Protein AF-Q96BS2-3-F1 (afdb_monomer)

Secondary structure (DSSP, 8-state):
--HHHHHHHHHHHHHHHH---HHHHHHHHHHHHHHHTS-SSEEPS---TT-S-SEE-HHHHHHHHHTTSPPPTTS-HHHHHHHHHHHHHHHHHHH-SS-SSEE-HHHHHHHHHHHHTT-TT--HHHHHHHHHHHHHHHHHHHHSS--TT-----EEHHHHHHHTTTS-HHHHS--GGGG--------

Radius of gyration: 20.06 Å; Cα contacts (8 Å, |Δi|>4): 150; chains: 1; bounding box: 53×34×53 Å

Mean predicted aligned error: 8.85 Å

Structure (mmCIF, N/CA/C/O backbone):
data_AF-Q96BS2-3-F1
#
_entry.id   AF-Q96BS2-3-F1
#
loop_
_atom_site.group_PDB
_atom_site.id
_atom_site.type_symbol
_atom_site.label_atom_id
_atom_site.label_alt_id
_atom_site.label_comp_id
_atom_site.label_asym_id
_atom_site.label_entity_id
_atom_site.label_seq_id
_atom_site.pdbx_PDB_ins_code
_atom_site.Cartn_x
_atom_site.Cartn_y
_atom_site.Cartn_z
_atom_site.occupancy
_atom_site.B_iso_or_equiv
_atom_site.auth_seq_id
_atom_site.auth_comp_id
_atom_site.auth_asym_id
_atom_site.auth_atom_id
_atom_site.pdbx_PDB_model_num
ATOM 1 N N . MET A 1 1 ? 24.685 -9.523 -30.881 1.00 52.75 1 MET A N 1
ATOM 2 C CA . MET A 1 1 ? 23.517 -8.773 -31.399 1.00 52.75 1 MET A CA 1
ATOM 3 C C . MET A 1 1 ? 22.253 -9.035 -30.555 1.00 52.75 1 MET A C 1
ATOM 5 O O . MET A 1 1 ? 21.190 -9.196 -31.125 1.00 52.75 1 MET A O 1
ATOM 9 N N . GLY A 1 2 ? 22.332 -9.077 -29.212 1.00 58.94 2 GLY A N 1
ATOM 10 C CA . GLY A 1 2 ? 21.189 -9.487 -28.363 1.00 58.94 2 GLY A CA 1
ATOM 11 C C . GLY A 1 2 ? 20.606 -8.411 -27.436 1.00 58.94 2 GLY A C 1
ATOM 12 O O . GLY A 1 2 ? 19.424 -8.449 -27.144 1.00 58.94 2 GLY A O 1
ATOM 13 N N . ALA A 1 3 ? 21.393 -7.416 -27.013 1.00 58.94 3 ALA A N 1
ATOM 14 C CA . ALA A 1 3 ? 20.977 -6.509 -25.936 1.00 58.94 3 ALA A CA 1
ATOM 15 C C . ALA A 1 3 ? 19.850 -5.526 -26.315 1.00 58.94 3 ALA A C 1
ATOM 17 O O . ALA A 1 3 ? 18.997 -5.227 -25.490 1.00 58.94 3 ALA A O 1
ATOM 18 N N . ALA A 1 4 ? 19.822 -5.035 -27.559 1.00 60.69 4 ALA A N 1
ATOM 19 C CA . ALA A 1 4 ? 18.797 -4.081 -27.996 1.00 60.69 4 ALA A CA 1
ATOM 20 C C . ALA A 1 4 ? 17.415 -4.731 -28.187 1.00 60.69 4 ALA A C 1
ATOM 22 O O . ALA A 1 4 ? 16.400 -4.066 -28.007 1.00 60.69 4 ALA A O 1
ATOM 23 N N . HIS A 1 5 ? 17.376 -6.023 -28.534 1.00 60.88 5 HIS A N 1
ATOM 24 C CA . HIS A 1 5 ? 16.121 -6.757 -28.684 1.00 60.88 5 HIS A CA 1
ATOM 25 C C . HIS A 1 5 ? 15.477 -7.039 -27.323 1.00 60.88 5 HIS A C 1
ATOM 27 O O . HIS A 1 5 ? 14.298 -6.748 -27.162 1.00 60.88 5 HIS A O 1
ATOM 33 N N . SER A 1 6 ? 16.256 -7.486 -26.331 1.00 64.06 6 SER A N 1
ATOM 34 C CA . SER A 1 6 ? 15.733 -7.789 -24.990 1.00 64.06 6 SER A CA 1
ATOM 35 C C . SER A 1 6 ? 15.171 -6.557 -24.277 1.00 64.06 6 SER A C 1
ATOM 37 O O . SER A 1 6 ? 14.061 -6.609 -23.766 1.00 64.06 6 SER A O 1
ATOM 39 N N . ALA A 1 7 ? 15.869 -5.416 -24.331 1.00 69.81 7 ALA A N 1
ATOM 40 C CA . ALA A 1 7 ? 15.374 -4.185 -23.707 1.00 69.81 7 ALA A CA 1
ATOM 41 C C . ALA A 1 7 ? 14.050 -3.694 -24.328 1.00 69.81 7 ALA A C 1
ATOM 43 O O . ALA A 1 7 ? 13.213 -3.125 -23.637 1.00 69.81 7 ALA A O 1
ATOM 44 N N . SER A 1 8 ? 13.839 -3.923 -25.630 1.00 78.75 8 SER A N 1
ATOM 45 C CA . SER A 1 8 ? 12.579 -3.565 -26.289 1.00 78.75 8 SER A CA 1
ATOM 46 C C . SER A 1 8 ? 11.432 -4.515 -25.940 1.00 78.75 8 SER A C 1
ATOM 48 O O . SER A 1 8 ? 10.281 -4.089 -26.009 1.00 78.75 8 SER A O 1
ATOM 50 N N . GLU A 1 9 ? 11.712 -5.784 -25.638 1.00 86.38 9 GLU A N 1
ATOM 51 C CA . GLU A 1 9 ? 10.689 -6.751 -25.223 1.00 86.38 9 GLU A CA 1
ATOM 52 C C . GLU A 1 9 ? 10.239 -6.476 -23.785 1.00 86.38 9 GLU A C 1
ATOM 54 O O . GLU A 1 9 ? 9.042 -6.332 -23.556 1.00 86.38 9 GLU A O 1
ATOM 59 N N . GLU A 1 10 ? 11.181 -6.258 -22.861 1.00 86.12 10 GLU A N 1
ATOM 60 C CA . GLU A 1 10 ? 10.887 -5.907 -21.462 1.00 86.12 10 GLU A CA 1
ATOM 61 C C . GLU A 1 10 ? 10.023 -4.640 -21.352 1.00 86.12 10 GLU A C 1
ATOM 63 O O . GLU A 1 10 ? 9.031 -4.615 -20.625 1.00 86.12 10 GLU A O 1
ATOM 68 N N . VAL A 1 11 ? 10.351 -3.586 -22.114 1.00 88.12 11 VAL A N 1
ATOM 69 C CA . VAL A 1 11 ? 9.544 -2.354 -22.119 1.00 88.12 11 VAL A CA 1
ATOM 70 C C . VAL A 1 11 ? 8.129 -2.633 -22.623 1.00 88.12 11 VAL A C 1
ATOM 72 O O . VAL A 1 11 ? 7.181 -2.177 -21.998 1.00 88.12 11 VAL A O 1
ATOM 75 N N . ARG A 1 12 ? 7.958 -3.428 -23.687 1.00 89.75 12 ARG A N 1
ATOM 76 C CA . ARG A 1 12 ? 6.626 -3.772 -24.219 1.00 89.75 12 ARG A CA 1
ATOM 77 C C . ARG A 1 12 ? 5.783 -4.585 -23.241 1.00 89.75 12 ARG A C 1
ATOM 79 O O . ARG A 1 12 ? 4.570 -4.394 -23.178 1.00 89.75 12 ARG A O 1
ATOM 86 N N . GLU A 1 13 ? 6.402 -5.483 -22.481 1.00 92.19 13 GLU A N 1
ATOM 87 C CA . GLU A 1 13 ? 5.716 -6.222 -21.418 1.00 92.19 13 GLU A CA 1
ATOM 88 C C . GLU A 1 13 ? 5.229 -5.275 -20.314 1.00 92.19 13 GLU A C 1
ATOM 90 O O . GLU A 1 13 ? 4.073 -5.355 -19.891 1.00 92.19 13 GLU A O 1
ATOM 95 N N . LEU A 1 14 ? 6.070 -4.318 -19.907 1.00 92.75 14 LEU A N 1
ATOM 96 C CA . LEU A 1 14 ? 5.702 -3.287 -18.935 1.00 92.75 14 LEU A CA 1
ATOM 97 C C . LEU A 1 14 ? 4.601 -2.356 -19.461 1.00 92.75 14 LEU A C 1
ATOM 99 O O . LEU A 1 14 ? 3.689 -2.017 -18.702 1.00 92.75 14 LEU A O 1
ATOM 103 N N . GLU A 1 15 ? 4.637 -1.979 -20.743 1.00 92.12 15 GLU A N 1
ATOM 104 C CA . GLU A 1 15 ? 3.562 -1.216 -21.393 1.00 92.12 15 GLU A CA 1
ATOM 105 C C . GLU A 1 15 ? 2.237 -1.983 -21.312 1.00 92.12 15 GLU A C 1
ATOM 107 O O . GLU A 1 15 ? 1.232 -1.433 -20.866 1.00 92.12 15 GLU A O 1
ATOM 112 N N . GLY A 1 16 ? 2.237 -3.275 -21.659 1.00 90.44 16 GLY A N 1
ATOM 113 C CA . GLY A 1 16 ? 1.043 -4.121 -21.592 1.00 90.44 16 GLY A CA 1
ATOM 114 C C . GLY A 1 16 ? 0.502 -4.304 -20.170 1.00 90.44 16 GLY A C 1
ATOM 115 O O . GLY A 1 16 ? -0.711 -4.296 -19.970 1.00 90.44 16 GLY A O 1
ATOM 116 N N . LYS A 1 17 ? 1.387 -4.430 -19.174 1.00 90.12 17 LYS A N 1
ATOM 117 C CA . LYS A 1 17 ? 1.006 -4.653 -17.769 1.00 90.12 17 LYS A CA 1
ATOM 118 C C . LYS A 1 17 ? 0.475 -3.393 -17.082 1.00 90.12 17 LYS A C 1
ATOM 120 O O . LYS A 1 17 ? -0.392 -3.478 -16.218 1.00 90.12 17 LYS A O 1
ATOM 125 N N . THR A 1 18 ? 1.022 -2.226 -17.417 1.00 90.12 18 THR A N 1
ATOM 126 C CA . THR A 1 18 ? 0.784 -0.980 -16.659 1.00 90.12 18 THR A CA 1
ATOM 127 C C . THR A 1 18 ? -0.021 0.058 -17.435 1.00 90.12 18 THR A C 1
ATOM 129 O O . THR A 1 18 ? -0.594 0.985 -16.851 1.00 90.12 18 THR A O 1
ATOM 132 N N . GLY A 1 19 ? -0.062 -0.091 -18.760 1.00 88.94 19 GLY A N 1
ATOM 133 C CA . GLY A 1 19 ? -0.614 0.856 -19.721 1.00 88.94 19 GLY A CA 1
ATOM 134 C C . GLY A 1 19 ? 0.131 2.192 -19.786 1.00 88.94 19 GLY A C 1
ATOM 135 O O . GLY A 1 19 ? -0.397 3.152 -20.347 1.00 88.94 19 GLY A O 1
ATOM 136 N N . PHE A 1 20 ? 1.332 2.289 -19.209 1.00 90.88 20 PHE A N 1
ATOM 137 C CA . PHE A 1 20 ? 2.239 3.398 -19.490 1.00 90.88 20 PHE A CA 1
ATOM 138 C C . PHE A 1 20 ? 2.850 3.231 -20.879 1.00 90.88 20 PHE A C 1
ATOM 140 O O . PHE A 1 20 ? 3.133 2.118 -21.300 1.00 90.88 20 PHE A O 1
ATOM 147 N N . SER A 1 21 ? 3.085 4.339 -21.574 1.00 90.62 21 SER A N 1
ATOM 148 C CA . SER A 1 21 ? 3.915 4.351 -22.784 1.00 90.62 21 SER A CA 1
ATOM 149 C C . SER A 1 21 ? 5.399 4.171 -22.446 1.00 90.62 21 SER A C 1
ATOM 151 O O . SER A 1 21 ? 5.831 4.495 -21.336 1.00 90.62 21 SER A O 1
ATOM 153 N N . SER A 1 22 ? 6.206 3.744 -23.419 1.00 90.38 22 SER A N 1
ATOM 154 C CA . SER A 1 22 ? 7.669 3.665 -23.308 1.00 90.38 22 SER A CA 1
ATOM 155 C C . SER A 1 22 ? 8.292 4.962 -22.770 1.00 90.38 22 SER A C 1
ATOM 157 O O . SER A 1 22 ? 9.161 4.910 -21.900 1.00 90.38 22 SER A O 1
ATOM 159 N N . ASP A 1 23 ? 7.817 6.129 -23.220 1.00 90.00 23 ASP A N 1
ATOM 160 C CA . ASP A 1 23 ? 8.304 7.433 -22.747 1.00 90.00 23 ASP A CA 1
ATOM 161 C C . ASP A 1 23 ? 7.985 7.656 -21.258 1.00 90.00 23 ASP A C 1
ATOM 163 O O . ASP A 1 23 ? 8.828 8.133 -20.493 1.00 90.00 23 ASP A O 1
ATOM 167 N N . GLN A 1 24 ? 6.780 7.279 -20.814 1.00 90.62 24 GLN A N 1
ATOM 168 C CA . GLN A 1 24 ? 6.387 7.354 -19.402 1.00 90.62 24 GLN A CA 1
ATOM 169 C C . GLN A 1 24 ? 7.188 6.371 -18.542 1.00 90.62 24 GLN A C 1
ATOM 171 O O . GLN A 1 24 ? 7.640 6.743 -17.458 1.00 90.62 24 GLN A O 1
ATOM 176 N N . ILE A 1 25 ? 7.409 5.145 -19.026 1.00 92.75 25 ILE A N 1
ATOM 177 C CA . ILE A 1 25 ? 8.235 4.140 -18.345 1.00 92.75 25 ILE A CA 1
ATOM 178 C C . ILE A 1 25 ? 9.662 4.666 -18.175 1.00 92.75 25 ILE A C 1
ATOM 180 O O . ILE A 1 25 ? 10.224 4.562 -17.084 1.00 92.75 25 ILE A O 1
ATOM 184 N N . GLU A 1 26 ? 10.239 5.302 -19.197 1.00 91.44 26 GLU A N 1
ATOM 185 C CA . GLU A 1 26 ? 11.577 5.885 -19.098 1.00 91.44 26 GLU A CA 1
ATOM 186 C C . GLU A 1 26 ? 11.636 7.018 -18.058 1.00 91.44 26 GLU A C 1
ATOM 188 O O . GLU A 1 26 ? 12.556 7.069 -17.233 1.00 91.44 26 GLU A O 1
ATOM 193 N N . GLN A 1 27 ? 10.642 7.913 -18.040 1.00 90.81 27 GLN A N 1
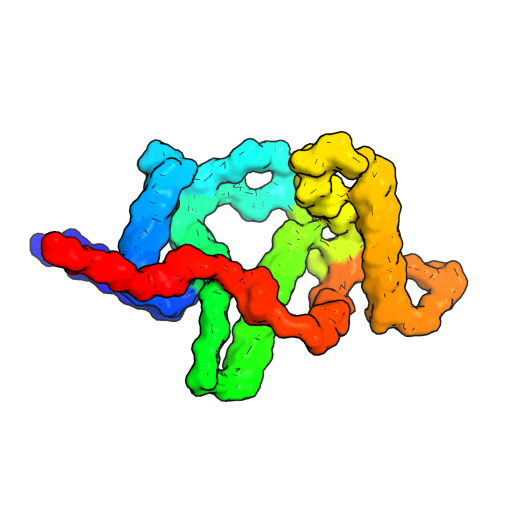ATOM 194 C CA . GLN A 1 27 ? 10.553 8.978 -17.035 1.00 90.81 27 GLN A CA 1
ATOM 195 C C . GLN A 1 27 ? 10.421 8.415 -15.612 1.00 90.81 27 GLN A C 1
ATOM 197 O O . GLN A 1 27 ? 11.127 8.858 -14.697 1.00 90.81 27 GLN A O 1
ATOM 202 N N . LEU A 1 28 ? 9.564 7.408 -15.426 1.00 92.50 28 LEU A N 1
ATOM 203 C CA . LEU 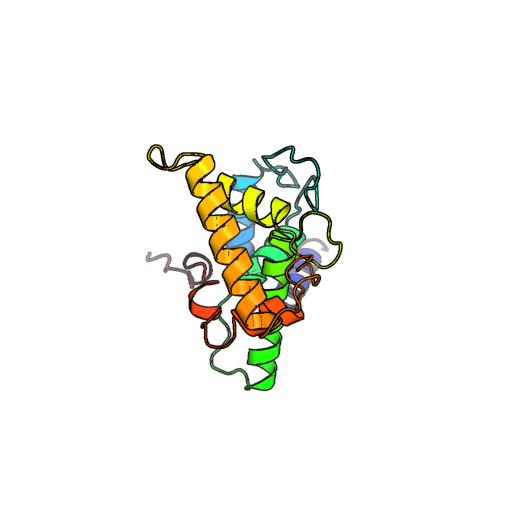A 1 28 ? 9.375 6.719 -14.151 1.00 92.50 28 LEU A CA 1
ATOM 204 C C . LEU A 1 28 ? 10.640 5.976 -13.720 1.00 92.50 28 LEU A C 1
ATOM 206 O O . LEU A 1 28 ? 10.983 6.011 -12.542 1.00 92.50 28 LEU A O 1
ATOM 210 N N . HIS A 1 29 ? 11.389 5.393 -14.654 1.00 92.69 29 HIS A N 1
ATOM 211 C CA . HIS A 1 29 ? 12.673 4.754 -14.374 1.00 92.69 29 HIS A CA 1
ATOM 212 C C . HIS A 1 29 ? 13.724 5.760 -13.892 1.00 92.69 29 HIS A C 1
ATOM 214 O O . HIS A 1 29 ? 14.415 5.514 -12.900 1.00 92.69 29 HIS A O 1
ATOM 220 N N . ARG A 1 30 ? 13.813 6.940 -14.527 1.00 91.81 30 ARG A N 1
ATOM 221 C CA . ARG A 1 30 ? 14.682 8.031 -14.043 1.00 91.81 30 ARG A CA 1
ATOM 222 C C . ARG A 1 30 ? 14.283 8.468 -12.634 1.00 91.81 30 ARG A C 1
ATOM 224 O O . ARG A 1 30 ? 15.157 8.690 -11.796 1.00 91.81 30 ARG A O 1
ATOM 231 N N . ARG A 1 31 ? 12.979 8.563 -12.351 1.00 91.69 31 ARG A N 1
ATOM 232 C CA . ARG A 1 31 ? 12.478 8.901 -11.012 1.00 91.69 31 ARG A CA 1
ATOM 233 C C . ARG A 1 31 ? 12.795 7.812 -9.989 1.00 91.69 31 ARG A C 1
ATOM 235 O O . ARG A 1 31 ? 13.245 8.140 -8.897 1.00 91.69 31 ARG A O 1
ATOM 242 N N . PHE A 1 32 ? 12.615 6.544 -10.347 1.00 92.00 32 PHE A N 1
ATOM 243 C CA . PHE A 1 32 ? 12.940 5.401 -9.499 1.00 92.00 32 PHE A CA 1
ATOM 244 C C . PHE A 1 32 ? 14.413 5.420 -9.084 1.00 92.00 32 PHE A C 1
ATOM 246 O O . PHE A 1 32 ? 14.698 5.361 -7.893 1.00 92.00 32 PHE A O 1
ATOM 253 N N . LYS A 1 33 ? 15.340 5.632 -10.029 1.00 91.56 3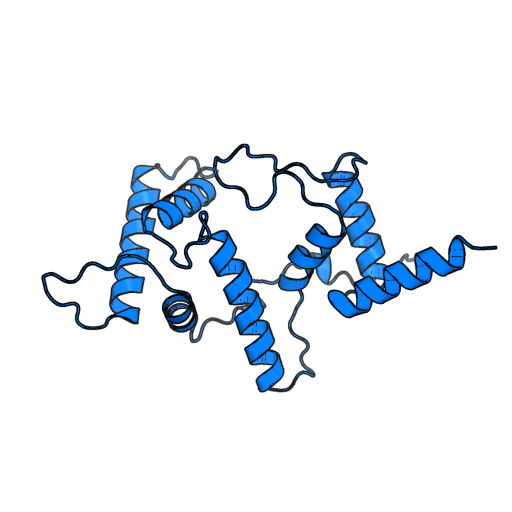3 LYS A N 1
ATOM 254 C CA . LYS A 1 33 ? 16.781 5.746 -9.734 1.00 91.56 33 LYS A CA 1
ATOM 255 C C . LYS A 1 33 ? 17.120 6.880 -8.768 1.00 91.56 33 LYS A C 1
ATOM 257 O O . LYS A 1 33 ? 17.954 6.707 -7.883 1.00 91.56 33 LYS A O 1
ATOM 262 N N . GLN A 1 34 ? 16.455 8.030 -8.906 1.00 89.88 34 GLN A N 1
ATOM 263 C CA . GLN A 1 34 ? 16.621 9.146 -7.967 1.00 89.88 34 GLN A CA 1
ATOM 264 C C . GLN A 1 34 ? 16.159 8.780 -6.554 1.00 89.88 34 GLN A C 1
ATOM 266 O O . GLN A 1 34 ? 16.791 9.188 -5.584 1.00 89.88 34 GLN A O 1
ATOM 271 N N . LEU A 1 35 ? 15.056 8.035 -6.437 1.00 88.94 35 LEU A N 1
ATOM 272 C CA . LEU A 1 35 ? 14.500 7.613 -5.151 1.00 88.94 35 LEU A CA 1
ATOM 273 C C . LEU A 1 35 ? 15.313 6.484 -4.511 1.00 88.94 35 LEU A C 1
ATOM 275 O O . LEU A 1 35 ? 15.507 6.490 -3.299 1.00 88.94 35 LEU A O 1
ATOM 279 N N . SER A 1 36 ? 15.801 5.536 -5.312 1.00 89.38 36 SER A N 1
ATOM 280 C CA . SER A 1 36 ? 16.595 4.405 -4.833 1.00 89.38 36 SER A CA 1
ATOM 281 C C . SER A 1 36 ? 18.059 4.769 -4.570 1.00 89.38 36 SER A C 1
ATOM 283 O O . SER A 1 36 ? 18.765 4.000 -3.925 1.00 89.38 36 SER A O 1
ATOM 285 N N . GLY A 1 37 ? 18.543 5.920 -5.054 1.00 89.50 37 GLY A N 1
ATOM 286 C CA . GLY A 1 37 ? 19.970 6.255 -5.018 1.00 89.50 37 GLY A CA 1
ATOM 287 C C . GLY A 1 37 ? 20.792 5.297 -5.885 1.00 89.50 37 GLY A C 1
ATOM 288 O O . GLY A 1 37 ? 21.803 4.760 -5.430 1.00 89.50 37 GLY A O 1
ATOM 289 N N . ASP A 1 38 ? 20.295 5.024 -7.096 1.00 88.62 38 ASP A N 1
ATOM 290 C CA . ASP A 1 38 ? 20.819 4.037 -8.054 1.00 88.62 38 ASP A CA 1
ATOM 291 C C . ASP A 1 38 ? 20.869 2.585 -7.530 1.00 88.62 38 ASP A C 1
ATOM 293 O O . ASP A 1 38 ? 21.512 1.720 -8.127 1.00 88.62 38 ASP A O 1
ATOM 297 N N . GLN A 1 39 ? 20.164 2.286 -6.433 1.00 90.69 39 GLN A N 1
ATOM 298 C CA . GLN A 1 39 ? 19.965 0.915 -5.958 1.00 90.69 39 GLN A CA 1
ATOM 299 C C . GLN A 1 39 ? 18.898 0.185 -6.799 1.00 90.69 39 GLN A C 1
ATOM 301 O O . GLN A 1 39 ? 18.005 0.834 -7.357 1.00 90.69 39 GLN A O 1
ATOM 306 N N . PRO A 1 40 ? 18.953 -1.160 -6.889 1.00 90.12 40 PRO A N 1
ATOM 307 C CA . PRO A 1 40 ? 17.964 -1.950 -7.634 1.00 90.12 40 PRO A CA 1
ATOM 308 C C . PRO A 1 40 ? 16.559 -1.900 -7.019 1.00 90.12 40 PRO A C 1
ATOM 310 O O . PRO A 1 40 ? 15.576 -2.170 -7.705 1.00 90.12 40 PRO A O 1
ATOM 313 N N . THR A 1 41 ? 16.464 -1.549 -5.738 1.00 91.25 41 THR A N 1
ATOM 314 C CA . THR A 1 41 ? 15.216 -1.469 -4.986 1.00 91.25 41 THR A CA 1
ATOM 315 C C . THR A 1 41 ? 15.151 -0.173 -4.185 1.00 91.25 41 THR A C 1
ATOM 317 O O . THR A 1 41 ? 16.168 0.371 -3.745 1.00 91.25 41 THR A O 1
ATOM 320 N N . ILE A 1 42 ? 13.938 0.338 -3.985 1.00 87.19 42 ILE A N 1
ATOM 321 C CA . ILE A 1 42 ? 13.657 1.368 -2.990 1.00 87.19 42 ILE A CA 1
ATOM 322 C C . ILE A 1 42 ? 13.386 0.639 -1.680 1.00 87.19 42 ILE A C 1
ATOM 324 O O . ILE A 1 42 ? 12.440 -0.141 -1.576 1.00 87.19 42 ILE A O 1
ATOM 328 N N . ARG A 1 43 ? 14.212 0.895 -0.668 1.00 76.88 43 ARG A N 1
ATOM 329 C CA . ARG A 1 43 ? 13.928 0.432 0.690 1.00 76.88 43 ARG A CA 1
ATOM 330 C C . ARG A 1 43 ? 12.834 1.288 1.285 1.00 76.88 43 ARG A C 1
ATOM 332 O O . ARG A 1 43 ? 12.934 2.517 1.253 1.00 76.88 43 ARG A O 1
ATOM 339 N N . ASN A 1 44 ? 11.831 0.643 1.868 1.00 66.44 44 ASN A N 1
ATOM 340 C CA . ASN A 1 44 ? 10.828 1.361 2.632 1.00 66.44 44 ASN A CA 1
ATOM 341 C C . ASN A 1 44 ? 11.531 2.155 3.744 1.00 66.44 44 ASN A C 1
ATOM 343 O O . ASN A 1 44 ? 12.200 1.595 4.613 1.00 66.44 44 ASN A O 1
ATOM 347 N N . LEU A 1 45 ? 11.413 3.488 3.698 1.00 55.19 45 LEU A N 1
ATOM 348 C CA . LEU A 1 45 ? 12.063 4.392 4.660 1.00 55.19 45 LEU A CA 1
ATOM 349 C C . LEU A 1 45 ? 11.567 4.160 6.097 1.00 55.19 45 LEU A C 1
ATOM 351 O O . LEU A 1 45 ? 12.204 4.599 7.055 1.00 55.19 45 LEU A O 1
ATOM 355 N N . ARG A 1 46 ? 10.453 3.439 6.256 1.00 55.22 46 ARG A N 1
ATOM 356 C CA . ARG A 1 46 ? 9.876 3.073 7.539 1.00 55.22 46 ARG A CA 1
ATOM 357 C C . ARG A 1 46 ? 10.088 1.585 7.808 1.00 55.22 46 ARG A C 1
ATOM 359 O O . ARG A 1 46 ? 9.480 0.739 7.166 1.00 55.22 46 ARG A O 1
ATOM 366 N N . LYS A 1 47 ? 10.878 1.278 8.843 1.00 47.78 47 LYS A N 1
ATOM 367 C CA . LYS A 1 47 ? 10.804 -0.002 9.567 1.00 47.78 47 LYS A CA 1
ATOM 368 C C . LYS A 1 47 ? 9.497 -0.038 10.370 1.00 47.78 47 LYS A C 1
ATOM 370 O O . LYS A 1 47 ? 9.510 0.130 11.587 1.00 47.78 47 LYS A O 1
ATOM 375 N N . GLY A 1 48 ? 8.364 -0.127 9.682 1.00 52.28 48 GLY A N 1
ATOM 376 C CA . GLY A 1 48 ? 7.104 -0.518 10.307 1.00 52.28 48 GLY A CA 1
ATOM 377 C C . GLY A 1 48 ? 7.108 -2.034 10.522 1.00 52.28 48 GLY A C 1
ATOM 378 O O . GLY A 1 48 ? 7.765 -2.735 9.755 1.00 52.28 48 GLY A O 1
ATOM 379 N N . PRO A 1 49 ? 6.421 -2.563 11.545 1.00 50.00 49 PRO A N 1
ATOM 380 C CA . PRO A 1 49 ? 6.367 -4.006 11.792 1.00 50.00 49 PRO A CA 1
ATOM 381 C C . PRO A 1 49 ? 5.668 -4.812 10.676 1.00 50.00 49 PRO A C 1
ATOM 383 O O . PRO A 1 49 ? 5.740 -6.035 10.707 1.00 50.00 49 PRO A O 1
ATOM 386 N N . SER A 1 50 ? 5.017 -4.154 9.709 1.00 53.03 50 SER A N 1
ATOM 387 C CA . SER A 1 50 ? 4.067 -4.779 8.777 1.00 53.03 50 SER A CA 1
ATOM 388 C C . SER A 1 50 ? 4.037 -4.136 7.374 1.00 53.03 50 SER A C 1
ATOM 390 O O . SER A 1 50 ? 2.983 -3.944 6.784 1.00 53.03 50 SER A O 1
ATOM 392 N N . GLY A 1 51 ? 5.189 -3.767 6.803 1.00 53.81 51 GLY A N 1
ATOM 393 C CA . GLY A 1 51 ? 5.238 -3.353 5.391 1.00 53.81 51 GLY A CA 1
ATOM 394 C C . GLY A 1 51 ? 5.129 -4.554 4.439 1.00 53.81 51 GLY A C 1
ATOM 395 O O . GLY A 1 51 ? 5.874 -5.514 4.601 1.00 53.81 51 GLY A O 1
ATOM 396 N N . LEU A 1 52 ? 4.260 -4.484 3.421 1.00 54.34 52 LEU A N 1
ATOM 397 C CA . LEU A 1 52 ? 4.034 -5.546 2.414 1.00 54.34 52 LEU A CA 1
ATOM 398 C C . LEU A 1 52 ? 5.302 -5.995 1.654 1.00 54.34 52 LEU A C 1
ATOM 400 O O . LEU A 1 52 ? 5.350 -7.107 1.134 1.00 54.34 52 LEU A O 1
ATOM 404 N N . ALA A 1 53 ? 6.332 -5.150 1.596 1.00 60.19 53 ALA A N 1
ATOM 405 C CA . ALA A 1 53 ? 7.653 -5.506 1.092 1.00 60.19 53 ALA A CA 1
ATOM 406 C C . ALA A 1 53 ? 8.725 -4.651 1.781 1.00 60.19 53 ALA A C 1
ATOM 408 O O . ALA A 1 53 ? 8.572 -3.435 1.897 1.00 60.19 53 ALA A O 1
ATOM 409 N N . ASP A 1 54 ? 9.837 -5.253 2.203 1.00 70.56 54 ASP A N 1
ATOM 410 C CA . ASP A 1 54 ? 10.993 -4.497 2.715 1.00 70.56 54 ASP A CA 1
ATOM 411 C C . ASP A 1 54 ? 11.645 -3.637 1.614 1.00 70.56 54 ASP A C 1
ATOM 413 O O . ASP A 1 54 ? 12.250 -2.590 1.876 1.00 70.56 54 ASP A O 1
ATOM 417 N N . GLU A 1 55 ? 11.500 -4.082 0.365 1.00 84.12 55 GLU A N 1
ATOM 418 C CA . GLU A 1 55 ? 12.145 -3.530 -0.816 1.00 84.12 55 GLU A CA 1
ATOM 419 C C . GLU A 1 55 ? 11.173 -3.536 -2.008 1.00 84.12 55 GLU A C 1
ATOM 421 O O . GLU A 1 55 ? 10.561 -4.557 -2.304 1.00 84.12 55 GLU A O 1
ATOM 426 N N . ILE A 1 56 ? 11.045 -2.398 -2.694 1.00 88.38 56 ILE A N 1
ATOM 427 C CA . ILE A 1 56 ? 10.194 -2.210 -3.881 1.00 88.38 56 ILE A CA 1
ATOM 428 C C . ILE A 1 56 ? 11.110 -2.142 -5.104 1.00 88.38 56 ILE A C 1
ATOM 430 O O . ILE A 1 56 ? 11.938 -1.230 -5.201 1.00 88.38 56 ILE A O 1
ATOM 434 N N . ASN A 1 57 ? 10.995 -3.091 -6.035 1.00 92.12 57 ASN A N 1
ATOM 435 C CA . ASN A 1 57 ? 11.751 -3.042 -7.290 1.00 92.12 57 ASN A CA 1
ATOM 436 C C . ASN A 1 57 ? 11.066 -2.114 -8.321 1.00 92.12 57 ASN A C 1
ATOM 438 O O . ASN A 1 57 ? 10.028 -1.508 -8.051 1.00 92.12 57 ASN A O 1
ATOM 442 N N . PHE A 1 58 ? 11.654 -1.956 -9.509 1.00 93.50 58 PHE A N 1
ATOM 443 C CA . PHE A 1 58 ? 11.092 -1.056 -10.521 1.00 93.50 58 PHE A CA 1
ATOM 444 C C . PHE A 1 58 ? 9.737 -1.526 -11.081 1.00 93.50 58 PHE A C 1
ATOM 446 O O . PHE A 1 58 ? 8.863 -0.698 -11.330 1.00 93.50 58 PHE A O 1
ATOM 453 N N . GLU A 1 59 ? 9.529 -2.832 -11.247 1.00 93.12 59 GLU A N 1
ATOM 454 C CA . GLU A 1 59 ? 8.255 -3.395 -11.710 1.00 93.12 59 GLU A CA 1
ATOM 455 C C . GLU A 1 59 ? 7.144 -3.202 -10.667 1.00 93.12 59 GLU A C 1
ATOM 457 O O . GLU A 1 59 ? 6.025 -2.810 -11.018 1.00 93.12 59 GLU A O 1
ATOM 462 N N . ASP A 1 60 ? 7.461 -3.393 -9.384 1.00 90.88 60 ASP A N 1
ATOM 463 C CA . ASP A 1 60 ? 6.552 -3.101 -8.272 1.00 90.88 60 ASP A CA 1
ATOM 464 C C . ASP A 1 60 ? 6.198 -1.612 -8.255 1.00 90.88 60 ASP A C 1
ATOM 466 O O . ASP A 1 60 ? 5.027 -1.245 -8.165 1.00 90.88 60 ASP A O 1
ATOM 470 N N . PHE A 1 61 ? 7.201 -0.740 -8.414 1.00 91.88 61 PHE A N 1
ATOM 471 C CA . PHE A 1 61 ? 7.001 0.703 -8.494 1.00 91.88 61 PHE A CA 1
ATOM 472 C C . PHE A 1 61 ? 6.069 1.074 -9.650 1.00 91.88 61 PHE A C 1
ATOM 474 O O . PHE A 1 61 ? 5.107 1.806 -9.437 1.00 91.88 61 PHE A O 1
ATOM 481 N N . LEU A 1 62 ? 6.292 0.547 -10.858 1.00 93.38 62 LEU A N 1
ATOM 482 C CA . LEU A 1 62 ? 5.403 0.802 -11.993 1.00 93.38 62 LEU A CA 1
ATOM 483 C C . LEU A 1 62 ? 3.982 0.277 -11.753 1.00 93.38 62 LEU A C 1
ATOM 485 O O . LEU A 1 62 ? 3.021 0.954 -12.115 1.00 93.38 62 LEU A O 1
ATOM 489 N N . THR A 1 63 ? 3.847 -0.886 -11.115 1.00 90.75 63 THR A N 1
ATOM 490 C CA . THR A 1 63 ? 2.545 -1.455 -10.736 1.00 90.75 63 THR A CA 1
ATOM 491 C C . THR A 1 63 ? 1.825 -0.551 -9.732 1.00 90.75 63 THR A C 1
ATOM 493 O O . THR A 1 63 ? 0.646 -0.269 -9.893 1.00 90.75 63 THR A O 1
ATOM 496 N N . ILE A 1 64 ? 2.529 -0.013 -8.733 1.00 89.44 64 ILE A N 1
ATOM 497 C CA . ILE A 1 64 ? 1.964 0.963 -7.790 1.00 89.44 64 ILE A CA 1
ATOM 498 C C . ILE A 1 64 ? 1.537 2.236 -8.531 1.00 89.44 64 ILE A C 1
ATOM 500 O O . ILE A 1 64 ? 0.433 2.739 -8.326 1.00 89.44 64 ILE A O 1
ATOM 504 N N . MET A 1 65 ? 2.389 2.751 -9.421 1.00 90.06 65 MET A N 1
ATOM 505 C CA . MET A 1 65 ? 2.101 3.974 -10.170 1.00 90.06 65 MET A CA 1
ATOM 506 C C . MET A 1 65 ? 0.929 3.807 -11.149 1.00 90.06 65 MET A C 1
ATOM 508 O O . MET A 1 65 ? 0.226 4.789 -11.405 1.00 90.06 65 MET A O 1
ATOM 512 N N . SER A 1 66 ? 0.676 2.603 -11.678 1.00 89.75 66 SER A N 1
ATOM 513 C CA . SER A 1 66 ? -0.422 2.368 -12.624 1.00 89.75 66 SER A CA 1
ATOM 514 C C . SER A 1 66 ? -1.799 2.591 -11.984 1.00 89.75 66 SER A C 1
ATOM 516 O O . SER A 1 66 ? -2.679 3.157 -12.635 1.00 89.75 66 SER A O 1
ATOM 518 N N . TYR A 1 67 ? -1.963 2.304 -10.685 1.00 88.94 67 TYR A N 1
ATOM 519 C CA . TYR A 1 67 ? -3.201 2.590 -9.943 1.00 88.94 67 TYR A CA 1
ATOM 520 C C . TYR A 1 67 ? -3.534 4.085 -9.845 1.00 88.94 67 TYR A C 1
ATOM 522 O O . TYR A 1 67 ? -4.679 4.427 -9.565 1.00 88.94 67 TYR A O 1
ATOM 530 N N . PHE A 1 68 ? -2.594 4.996 -10.106 1.00 88.69 68 PHE A N 1
ATOM 531 C CA . PHE A 1 68 ? -2.826 6.450 -10.086 1.00 88.69 68 PHE A CA 1
ATOM 532 C C . PHE A 1 68 ? -3.016 7.061 -11.480 1.00 88.69 68 PHE A C 1
ATOM 534 O O . PHE A 1 68 ? -3.145 8.284 -11.614 1.00 88.69 68 PHE A O 1
ATOM 541 N N . ARG A 1 69 ? -3.036 6.230 -12.531 1.00 87.19 69 ARG A N 1
ATOM 542 C CA . ARG A 1 69 ? -3.348 6.686 -13.889 1.00 87.19 69 ARG A CA 1
ATOM 543 C C . ARG A 1 69 ? -4.805 7.151 -13.977 1.00 87.19 69 ARG A C 1
ATOM 545 O O . ARG A 1 69 ? -5.667 6.537 -13.346 1.00 87.19 69 ARG A O 1
ATOM 552 N N . PRO A 1 70 ? -5.111 8.197 -14.758 1.00 82.62 70 PRO A N 1
ATOM 553 C CA . PRO A 1 70 ? -6.492 8.516 -15.105 1.00 82.62 70 PRO A CA 1
ATOM 554 C C . PRO A 1 70 ? -7.178 7.309 -15.750 1.00 82.62 70 PRO A C 1
ATOM 556 O O . PRO A 1 70 ? -6.536 6.564 -16.491 1.00 82.62 70 PRO A O 1
ATOM 559 N N . ILE A 1 71 ? -8.473 7.140 -15.490 1.00 79.69 71 ILE A N 1
ATOM 560 C CA . ILE A 1 71 ? -9.291 6.210 -16.272 1.00 79.69 71 ILE A CA 1
ATOM 561 C C . ILE A 1 71 ? -9.488 6.830 -17.658 1.00 79.69 71 ILE A C 1
ATOM 563 O O . ILE A 1 71 ? -9.747 8.031 -17.773 1.00 79.69 71 ILE A O 1
ATOM 567 N N . ASP A 1 72 ? -9.304 6.033 -18.707 1.00 76.69 72 ASP A N 1
ATOM 568 C CA . ASP A 1 72 ? -9.452 6.504 -20.078 1.00 76.69 72 ASP A CA 1
ATOM 569 C C . ASP A 1 72 ? -10.935 6.773 -20.376 1.00 76.69 72 ASP A C 1
ATOM 571 O O . ASP A 1 72 ? -11.799 5.923 -20.169 1.00 76.69 72 ASP A O 1
ATOM 575 N N . THR A 1 73 ? -11.234 7.969 -20.887 1.00 74.69 73 THR A N 1
ATOM 576 C CA . THR A 1 73 ? -12.591 8.398 -21.262 1.00 74.69 73 THR A CA 1
ATOM 577 C C . THR A 1 73 ? -13.230 7.556 -22.371 1.00 74.69 73 THR A C 1
ATOM 579 O O . THR A 1 73 ? -14.423 7.694 -22.625 1.00 74.69 73 THR A O 1
ATOM 582 N N . THR A 1 74 ? -12.444 6.729 -23.065 1.00 81.44 74 THR A N 1
ATOM 583 C CA . THR A 1 74 ? -12.913 5.834 -24.132 1.00 81.44 74 THR A CA 1
ATOM 584 C C . THR A 1 74 ? -13.388 4.469 -23.629 1.00 81.44 74 THR A C 1
ATOM 586 O O . THR A 1 74 ? -13.973 3.717 -24.410 1.00 81.44 74 THR A O 1
ATOM 589 N N . MET A 1 75 ? -13.152 4.142 -22.354 1.00 82.19 75 MET A N 1
ATOM 590 C CA . MET A 1 75 ? -13.561 2.874 -21.745 1.00 82.19 75 MET A CA 1
ATOM 591 C C . MET A 1 75 ? -15.085 2.796 -21.600 1.00 82.19 75 MET A C 1
ATOM 593 O O . MET A 1 75 ? -15.752 3.800 -21.348 1.00 82.19 75 MET A O 1
ATOM 597 N N . ASP A 1 76 ? -15.640 1.592 -21.752 1.00 89.69 76 ASP A N 1
ATOM 598 C CA . ASP A 1 76 ? -17.047 1.343 -21.443 1.00 89.69 76 ASP A CA 1
ATOM 599 C C . ASP A 1 76 ? -17.303 1.325 -19.924 1.00 89.69 76 ASP A C 1
ATOM 601 O O . ASP A 1 76 ? -16.379 1.272 -19.110 1.00 89.69 76 ASP A O 1
ATOM 605 N N . GLU A 1 77 ? -18.579 1.379 -19.539 1.00 87.88 77 GLU A N 1
ATOM 606 C CA . GLU A 1 77 ? -19.004 1.412 -18.134 1.00 87.88 77 GLU A CA 1
ATOM 607 C C . GLU A 1 77 ? -18.463 0.229 -17.312 1.00 87.88 77 GLU A C 1
ATOM 609 O O . GLU A 1 77 ? -18.080 0.414 -16.159 1.00 87.88 77 GLU A O 1
ATOM 614 N N . GLU A 1 78 ? -18.374 -0.970 -17.894 1.00 89.56 78 GLU A N 1
ATOM 615 C CA . GLU A 1 78 ? -17.902 -2.169 -17.191 1.00 89.56 78 GLU A CA 1
ATOM 616 C C . GLU A 1 78 ? -16.397 -2.086 -16.902 1.00 89.56 78 GLU A C 1
ATOM 618 O O . GLU A 1 78 ? -15.949 -2.377 -15.790 1.00 89.56 78 GLU A O 1
ATOM 623 N N . GLN A 1 79 ? -15.614 -1.622 -17.878 1.00 87.38 79 GLN A N 1
ATOM 624 C CA . GLN A 1 79 ? -14.175 -1.410 -17.733 1.00 87.38 79 GLN A CA 1
ATOM 625 C C . GLN A 1 79 ? -13.849 -0.276 -16.752 1.00 87.38 79 GLN A C 1
ATOM 627 O O . GLN A 1 79 ? -12.883 -0.373 -15.982 1.00 87.38 79 GLN A O 1
ATOM 632 N N . VAL A 1 80 ? -14.658 0.788 -16.745 1.00 87.06 80 VAL A N 1
ATOM 633 C CA . VAL A 1 80 ? -14.542 1.877 -15.764 1.00 87.06 80 VAL A CA 1
ATOM 634 C C . VAL A 1 80 ? -14.796 1.344 -14.353 1.00 87.06 80 VAL A C 1
ATOM 636 O O . VAL A 1 80 ? -13.974 1.570 -13.465 1.00 87.06 80 VAL A O 1
ATOM 639 N N . GLU A 1 81 ? -15.875 0.586 -14.141 1.00 87.75 81 GLU A N 1
ATOM 640 C CA . GLU A 1 81 ? -16.194 -0.001 -12.832 1.00 87.75 81 GLU A CA 1
ATOM 641 C C . GLU A 1 81 ? -15.123 -0.992 -12.353 1.00 87.75 81 GLU A C 1
ATOM 643 O O . GLU A 1 81 ? -14.746 -0.976 -11.178 1.00 87.75 81 GLU A O 1
ATOM 648 N N . LEU A 1 82 ? -14.561 -1.806 -13.254 1.00 88.75 82 LEU A N 1
ATOM 649 C CA . LEU A 1 82 ? -13.443 -2.692 -12.922 1.00 88.75 82 LEU A CA 1
ATOM 650 C C . LEU A 1 82 ? -12.212 -1.892 -12.473 1.00 88.75 82 LEU A C 1
ATOM 652 O O . LEU A 1 82 ? -11.648 -2.169 -11.413 1.00 88.75 82 LEU A O 1
ATOM 656 N N . SER A 1 83 ? -11.854 -0.846 -13.221 1.00 86.88 83 SER A N 1
ATOM 657 C CA . SER A 1 83 ? -10.724 0.034 -12.898 1.00 86.88 83 SER A CA 1
ATOM 658 C C . SER A 1 83 ? -10.925 0.761 -11.565 1.00 86.88 83 SER A C 1
ATOM 660 O O . SER A 1 83 ? -9.993 0.881 -10.765 1.00 86.88 83 SER A O 1
ATOM 662 N N . ARG A 1 84 ? -12.154 1.218 -11.281 1.00 89.31 84 ARG A N 1
ATOM 663 C CA . ARG A 1 84 ? -12.533 1.793 -9.980 1.00 89.31 84 ARG A CA 1
ATOM 664 C C . ARG A 1 84 ? -12.359 0.774 -8.857 1.00 89.31 84 ARG A C 1
ATOM 666 O O . ARG A 1 84 ? -11.759 1.094 -7.831 1.00 89.31 84 ARG A O 1
ATOM 673 N N . LYS A 1 85 ? -12.831 -0.459 -9.055 1.00 91.44 85 LYS A N 1
ATOM 674 C CA . LYS A 1 85 ? -12.728 -1.539 -8.065 1.00 91.44 85 LYS A CA 1
ATOM 675 C C . LYS A 1 85 ? -11.276 -1.916 -7.774 1.00 91.44 85 LYS A C 1
ATOM 677 O O . LYS A 1 85 ? -10.941 -2.149 -6.615 1.00 91.44 85 LYS A O 1
ATOM 682 N N . GLU A 1 86 ? -10.411 -1.946 -8.784 1.00 90.31 86 GLU A N 1
ATOM 683 C CA . GLU A 1 86 ? -8.973 -2.199 -8.617 1.00 90.31 86 GLU A CA 1
ATOM 684 C C . GLU A 1 86 ? -8.273 -1.075 -7.846 1.00 90.31 86 GLU A C 1
ATOM 686 O O . GLU A 1 86 ? -7.524 -1.350 -6.909 1.00 90.31 86 GLU A O 1
ATOM 691 N N . LYS A 1 87 ? -8.577 0.190 -8.162 1.00 90.88 87 LYS A N 1
ATOM 692 C CA . LYS A 1 87 ? -8.082 1.362 -7.419 1.00 90.88 87 LYS A CA 1
ATOM 693 C C . LYS A 1 87 ? -8.508 1.345 -5.950 1.00 90.88 87 LYS A C 1
ATOM 695 O O . LYS A 1 87 ? -7.676 1.524 -5.062 1.00 90.88 87 LYS A O 1
ATOM 700 N N . LEU A 1 88 ? -9.789 1.083 -5.686 1.00 92.94 88 LEU A N 1
ATOM 701 C CA . LEU A 1 88 ? -10.315 0.970 -4.324 1.00 92.94 88 LEU A CA 1
ATOM 702 C C . LEU A 1 88 ? -9.701 -0.217 -3.585 1.00 92.94 88 LEU A C 1
ATOM 704 O O . LEU A 1 88 ? -9.402 -0.103 -2.401 1.00 92.94 88 LEU A O 1
ATOM 708 N N . ARG A 1 89 ? -9.456 -1.335 -4.277 1.00 92.75 89 ARG A N 1
ATOM 709 C CA . ARG A 1 89 ? -8.761 -2.495 -3.711 1.00 92.75 89 ARG A CA 1
ATOM 710 C C . ARG A 1 89 ? -7.318 -2.160 -3.352 1.00 92.75 89 ARG A C 1
ATOM 712 O O . ARG A 1 89 ? -6.863 -2.561 -2.289 1.00 92.75 89 ARG A O 1
ATOM 719 N N . PHE A 1 90 ? -6.601 -1.425 -4.197 1.00 91.44 90 PHE A N 1
ATOM 720 C CA . PHE A 1 90 ? -5.256 -0.952 -3.875 1.00 91.44 90 PHE A CA 1
ATOM 721 C C . PHE A 1 90 ? -5.254 -0.062 -2.624 1.00 91.44 90 PHE A C 1
ATOM 723 O O . PHE A 1 90 ? -4.461 -0.300 -1.716 1.00 91.44 90 PHE A O 1
ATOM 730 N N . LEU A 1 91 ? -6.173 0.908 -2.535 1.00 91.38 91 LEU A N 1
ATOM 731 C CA . LEU A 1 91 ? -6.307 1.732 -1.331 1.00 91.38 91 LEU A CA 1
ATOM 732 C C . LEU A 1 91 ? -6.644 0.889 -0.108 1.00 91.38 91 LEU A C 1
ATOM 734 O O . LEU A 1 91 ? -6.015 1.069 0.922 1.00 91.38 91 LEU A O 1
ATOM 738 N N . PHE A 1 92 ? -7.587 -0.043 -0.222 1.00 93.31 92 PHE A N 1
ATOM 739 C CA . PHE A 1 92 ? -7.971 -0.916 0.880 1.00 93.31 92 PHE A CA 1
ATOM 740 C C . PHE A 1 92 ? -6.756 -1.633 1.483 1.00 93.31 92 PHE A C 1
ATOM 742 O O . PHE A 1 92 ? -6.516 -1.502 2.678 1.00 93.31 92 PHE A O 1
ATOM 749 N N . HIS A 1 93 ? -5.928 -2.273 0.650 1.00 89.75 93 HIS A N 1
ATOM 750 C CA . HIS A 1 93 ? -4.697 -2.938 1.101 1.00 89.75 93 HIS A CA 1
ATOM 751 C C . HIS A 1 93 ? -3.632 -1.979 1.656 1.00 89.75 93 HIS A C 1
ATOM 753 O O . HIS A 1 93 ? -2.706 -2.412 2.328 1.00 89.75 93 HIS A O 1
ATOM 759 N N . MET A 1 94 ? -3.714 -0.679 1.359 1.00 87.38 94 MET A N 1
ATOM 760 C CA . MET A 1 94 ? -2.830 0.316 1.971 1.00 87.38 94 MET A CA 1
ATOM 761 C C . MET A 1 94 ? -3.232 0.614 3.425 1.00 87.38 94 MET A C 1
ATOM 763 O O . MET A 1 94 ? -2.377 1.006 4.217 1.00 87.38 94 MET A O 1
ATOM 767 N N . TYR A 1 95 ? -4.513 0.453 3.771 1.00 90.19 95 TYR A N 1
ATOM 768 C CA . TYR A 1 95 ? -5.023 0.631 5.134 1.00 90.19 95 TYR A CA 1
ATOM 769 C C . TYR A 1 95 ? -5.038 -0.680 5.938 1.00 90.19 95 TYR A C 1
ATOM 771 O O . TYR A 1 95 ? -4.780 -0.632 7.135 1.00 90.19 95 TYR A O 1
ATOM 779 N N . ASP A 1 96 ? -5.330 -1.810 5.290 1.00 92.00 96 ASP A N 1
ATOM 780 C CA . ASP A 1 96 ? -5.293 -3.171 5.849 1.00 92.00 96 ASP A CA 1
ATOM 781 C C . ASP A 1 96 ? -3.835 -3.652 5.931 1.00 92.00 96 ASP A C 1
ATOM 783 O O . ASP A 1 96 ? -3.247 -4.162 4.972 1.00 92.00 96 ASP A O 1
ATOM 787 N N . SER A 1 97 ? -3.216 -3.374 7.074 1.00 85.12 97 SER A N 1
ATOM 788 C CA . SER A 1 97 ? -1.776 -3.492 7.280 1.00 85.12 97 SER A CA 1
ATOM 789 C C . SER A 1 97 ? -1.318 -4.928 7.519 1.00 85.12 97 SER A C 1
ATOM 791 O O . SER A 1 97 ? -0.158 -5.243 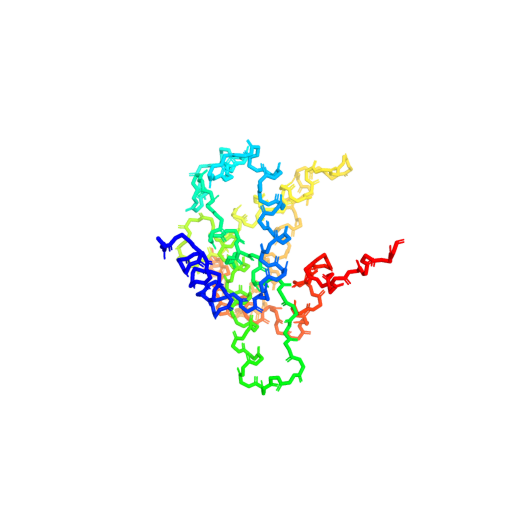7.245 1.00 85.12 97 SER A O 1
ATOM 793 N N . ASP A 1 98 ? -2.200 -5.791 8.026 1.00 88.06 98 ASP A N 1
ATOM 794 C CA . ASP A 1 98 ? -1.924 -7.215 8.216 1.00 88.06 98 ASP A CA 1
ATOM 795 C C . ASP A 1 98 ? -2.513 -8.107 7.107 1.00 88.06 98 ASP A C 1
ATOM 797 O O . ASP A 1 98 ? -2.196 -9.300 7.051 1.00 88.06 98 ASP A O 1
ATOM 801 N N . SER A 1 99 ? -3.243 -7.511 6.153 1.00 89.12 99 SER A N 1
ATOM 802 C CA . SER A 1 99 ? -3.845 -8.180 4.994 1.00 89.12 99 SER A CA 1
ATOM 803 C C . SER A 1 99 ? -4.861 -9.259 5.377 1.00 89.12 99 SER A C 1
ATOM 805 O O . SER A 1 99 ? -5.017 -10.251 4.651 1.00 89.12 99 SER A O 1
ATOM 807 N N . ASP A 1 100 ? -5.552 -9.090 6.509 1.00 92.12 100 ASP A N 1
ATOM 808 C CA . ASP A 1 100 ? -6.607 -10.002 6.955 1.00 92.12 100 ASP A CA 1
ATOM 809 C C . ASP A 1 100 ? -7.945 -9.799 6.205 1.00 92.12 100 ASP A C 1
ATOM 811 O O . ASP A 1 100 ? -8.867 -10.621 6.312 1.00 92.12 100 ASP A O 1
ATOM 815 N N . GLY A 1 101 ? -8.033 -8.749 5.379 1.00 93.50 101 GLY A N 1
ATOM 816 C CA . GLY A 1 101 ? -9.211 -8.385 4.603 1.00 93.50 101 GLY A CA 1
ATOM 817 C C . GLY A 1 101 ? -10.157 -7.416 5.316 1.00 93.50 101 GLY A C 1
ATOM 818 O O . GLY A 1 101 ? -11.299 -7.251 4.854 1.00 93.50 101 GLY A O 1
ATOM 819 N N . ARG A 1 102 ? -9.734 -6.791 6.425 1.00 94.88 102 ARG A N 1
ATOM 820 C CA . ARG A 1 102 ? -10.518 -5.840 7.224 1.00 94.88 102 ARG A CA 1
ATOM 821 C C . ARG A 1 102 ? -9.642 -4.686 7.700 1.00 94.88 102 ARG A C 1
ATOM 823 O O . ARG A 1 102 ? -8.604 -4.879 8.294 1.00 94.88 102 ARG A O 1
ATOM 830 N N . ILE A 1 103 ? -10.133 -3.459 7.541 1.00 94.88 103 ILE A N 1
ATOM 831 C CA . ILE A 1 103 ? -9.487 -2.293 8.155 1.00 94.88 103 ILE A CA 1
ATOM 832 C C . ILE A 1 103 ? -10.054 -2.127 9.562 1.00 94.88 103 ILE A C 1
ATOM 834 O O . ILE A 1 103 ? -11.195 -1.675 9.740 1.00 94.88 103 ILE A O 1
ATOM 838 N N . THR A 1 104 ? -9.266 -2.491 10.565 1.00 95.06 104 THR A N 1
ATOM 839 C CA . THR A 1 104 ? -9.624 -2.320 11.975 1.00 95.06 104 THR A CA 1
ATOM 840 C C . THR A 1 104 ? -9.525 -0.853 12.408 1.00 95.06 104 THR A C 1
ATOM 842 O O . THR A 1 104 ? -8.891 -0.010 11.764 1.00 95.06 104 THR A O 1
ATOM 845 N N . LEU A 1 105 ? -10.139 -0.515 13.549 1.00 94.81 105 LEU A N 1
ATOM 846 C CA . LEU A 1 105 ? -10.028 0.834 14.117 1.00 94.81 105 LEU A CA 1
ATOM 847 C C . LEU A 1 105 ? -8.574 1.210 14.427 1.00 94.81 105 LEU A C 1
ATOM 849 O O . LEU A 1 105 ? -8.188 2.363 14.247 1.00 94.81 105 LEU A O 1
ATOM 853 N N . GLU A 1 106 ? -7.769 0.256 14.891 1.00 93.81 106 GLU A N 1
ATOM 854 C CA . GLU A 1 106 ? -6.378 0.529 15.246 1.00 93.81 106 GLU A CA 1
ATOM 855 C C . GLU A 1 106 ? -5.519 0.795 14.006 1.00 93.81 106 GLU A C 1
ATOM 857 O O . GLU A 1 106 ? -4.717 1.728 13.999 1.00 93.81 106 GLU A O 1
ATOM 862 N N . GLU A 1 107 ? -5.733 0.052 12.923 1.00 94.06 107 GLU A N 1
ATOM 863 C CA . GLU A 1 107 ? -5.065 0.310 11.645 1.00 94.06 107 GLU A CA 1
ATOM 864 C C . GLU A 1 107 ? -5.440 1.669 11.075 1.00 94.06 107 GLU A C 1
ATOM 866 O O . GLU A 1 107 ? -4.568 2.463 10.711 1.00 94.06 107 GLU A O 1
ATOM 871 N N . TYR A 1 108 ? -6.732 1.992 11.088 1.00 94.06 108 TYR A N 1
ATOM 872 C CA . TYR A 1 108 ? -7.195 3.287 10.619 1.00 94.06 108 TYR A CA 1
ATOM 873 C C . TYR A 1 108 ? -6.628 4.440 11.463 1.00 94.06 108 TYR A C 1
ATOM 875 O O . TYR A 1 108 ? -6.148 5.433 10.910 1.00 94.06 108 TYR A O 1
ATOM 883 N N . ARG A 1 109 ? -6.590 4.294 12.796 1.00 93.94 109 ARG A N 1
ATOM 884 C CA . ARG A 1 109 ? -5.933 5.252 13.703 1.00 93.94 109 ARG A CA 1
ATOM 885 C C . ARG A 1 109 ? -4.464 5.445 13.355 1.00 93.94 109 ARG A C 1
ATOM 887 O O . ARG A 1 109 ? -4.028 6.590 13.281 1.00 93.94 109 ARG A O 1
ATOM 894 N N . ASN A 1 110 ? -3.719 4.366 13.115 1.00 91.75 110 ASN A N 1
ATOM 895 C CA . ASN A 1 110 ? -2.301 4.447 12.760 1.00 91.75 110 ASN A CA 1
ATOM 896 C C . ASN A 1 110 ? -2.084 5.279 11.489 1.00 91.75 110 ASN A C 1
ATOM 898 O O . ASN A 1 110 ? -1.197 6.136 11.465 1.00 91.75 110 ASN A O 1
ATOM 902 N N . VAL A 1 111 ? -2.921 5.076 10.467 1.00 90.19 111 VAL A N 1
ATOM 903 C CA . VAL A 1 111 ? -2.846 5.848 9.219 1.00 90.19 111 VAL A CA 1
ATOM 904 C C . VAL A 1 111 ? -3.220 7.317 9.446 1.00 90.19 111 VAL A C 1
ATOM 906 O O . VAL A 1 111 ? -2.507 8.211 8.991 1.00 90.19 111 VAL A O 1
ATOM 909 N N . VAL A 1 112 ? -4.302 7.603 10.179 1.00 92.12 112 VAL A N 1
ATOM 910 C CA . VAL A 1 112 ? -4.734 8.985 10.470 1.00 92.12 112 VAL A CA 1
ATOM 911 C C . VAL A 1 112 ? -3.695 9.734 11.311 1.00 92.12 112 VAL A C 1
ATOM 913 O O . VAL A 1 112 ? -3.375 10.885 11.014 1.00 92.12 112 VAL A O 1
ATOM 916 N N . GLU A 1 113 ? -3.130 9.092 12.335 1.00 90.88 113 GLU A N 1
ATOM 917 C CA . GLU A 1 113 ? -2.064 9.669 13.157 1.00 90.88 113 GLU A CA 1
ATOM 918 C C . GLU A 1 113 ? -0.830 10.009 12.312 1.00 90.88 113 GLU A C 1
ATOM 920 O O . GLU A 1 113 ? -0.266 11.092 12.464 1.00 90.88 113 GLU A O 1
ATOM 925 N N . GLU A 1 114 ? -0.427 9.130 11.393 1.00 87.44 114 GLU A N 1
ATOM 926 C CA . GLU A 1 114 ? 0.699 9.377 10.490 1.00 87.44 114 GLU A CA 1
ATOM 927 C C . GLU A 1 114 ? 0.430 10.545 9.537 1.00 87.44 114 GLU A C 1
ATOM 929 O O . GLU A 1 114 ? 1.257 11.458 9.448 1.00 87.44 114 GLU A O 1
ATOM 934 N N . LEU A 1 115 ? -0.741 10.563 8.892 1.00 87.88 115 LEU A N 1
ATOM 935 C CA . LEU A 1 115 ? -1.150 11.633 7.977 1.00 87.88 115 LEU A CA 1
ATOM 936 C C . LEU A 1 115 ? -1.198 13.007 8.662 1.00 87.88 115 LEU A C 1
ATOM 938 O O . LEU A 1 115 ? -0.875 14.020 8.039 1.00 87.88 115 LEU A O 1
ATOM 942 N N . LEU A 1 116 ? -1.583 13.054 9.941 1.00 89.62 116 LEU A N 1
ATOM 943 C CA . LEU A 1 116 ? -1.719 14.299 10.702 1.00 89.62 116 LEU A CA 1
ATOM 944 C C . LEU A 1 116 ? -0.463 14.668 11.507 1.00 89.62 116 LEU A C 1
ATOM 946 O O . LEU A 1 116 ? -0.349 15.814 11.938 1.00 89.62 116 LEU A O 1
ATOM 950 N N . SER A 1 117 ? 0.508 13.759 11.652 1.00 85.81 117 SER A N 1
ATOM 951 C CA . SER A 1 117 ? 1.737 13.981 12.438 1.00 85.81 117 SER A CA 1
ATOM 952 C C . SER A 1 117 ? 2.611 15.138 11.937 1.00 85.81 117 SER A C 1
ATOM 954 O O . SER A 1 117 ? 3.368 15.723 12.710 1.00 85.81 117 SER A O 1
ATOM 956 N N . GLY A 1 118 ? 2.493 15.505 10.656 1.00 83.12 118 GLY A N 1
ATOM 957 C CA . GLY A 1 118 ? 3.181 16.660 10.074 1.00 83.12 118 GLY A CA 1
ATOM 958 C C . GLY A 1 118 ? 2.566 18.013 10.450 1.00 83.12 118 GLY A C 1
ATOM 959 O O . GLY A 1 118 ? 3.173 19.051 10.182 1.00 83.12 118 GLY A O 1
ATOM 960 N N . ASN A 1 119 ? 1.372 18.028 11.050 1.00 83.56 119 ASN A N 1
ATOM 961 C CA . ASN A 1 119 ? 0.685 19.247 11.452 1.00 83.56 119 ASN A CA 1
ATOM 962 C C . ASN A 1 119 ? 0.927 19.531 12.948 1.00 83.56 119 ASN A C 1
ATOM 964 O O . ASN A 1 119 ? 0.360 18.841 13.795 1.00 83.56 119 ASN A O 1
ATOM 968 N N . PRO A 1 120 ? 1.701 20.573 13.308 1.00 81.81 120 PRO A N 1
ATOM 969 C CA . PRO A 1 120 ? 2.036 20.869 14.703 1.00 81.81 120 PRO A CA 1
ATOM 970 C C . PRO A 1 120 ? 0.829 21.286 15.558 1.00 81.81 120 PRO A C 1
ATOM 972 O O . PRO A 1 120 ? 0.953 21.384 16.775 1.00 81.81 120 PRO A O 1
ATOM 975 N N . HIS A 1 121 ? -0.323 21.562 14.940 1.00 84.69 121 HIS A N 1
ATOM 976 C CA . HIS A 1 121 ? -1.545 21.967 15.633 1.00 84.69 121 HIS A CA 1
ATOM 977 C C . HIS A 1 121 ? -2.483 20.804 15.962 1.00 84.69 121 HIS A C 1
ATOM 979 O O . HIS A 1 121 ? -3.494 21.027 16.625 1.00 84.69 121 HIS A O 1
ATOM 985 N N . ILE A 1 122 ? -2.190 19.589 15.489 1.00 82.94 122 ILE A N 1
ATOM 986 C CA . ILE A 1 122 ? -3.047 18.425 15.715 1.00 82.94 122 ILE A CA 1
ATOM 987 C C . ILE A 1 122 ? -2.371 17.502 16.720 1.00 82.94 122 ILE A C 1
ATOM 989 O O . ILE A 1 122 ? -1.345 16.883 16.448 1.00 82.94 122 ILE A O 1
ATOM 993 N N . GLU A 1 123 ? -2.978 17.400 17.896 1.00 85.81 123 GLU A N 1
ATOM 994 C CA . GLU A 1 123 ? -2.547 16.455 18.916 1.00 85.81 123 GLU A CA 1
ATOM 995 C C . GLU A 1 123 ? -2.948 15.025 18.538 1.00 85.81 123 GLU A C 1
ATOM 997 O O . GLU A 1 123 ? -3.973 14.786 17.893 1.00 85.81 123 GLU A O 1
ATOM 1002 N N . LYS A 1 124 ? -2.169 14.045 19.008 1.00 86.19 124 LYS A N 1
ATOM 1003 C CA . LYS A 1 124 ? -2.432 12.615 18.782 1.00 86.19 124 LYS A CA 1
ATOM 1004 C C . LYS A 1 124 ? -3.848 12.202 19.212 1.00 86.19 124 LYS A C 1
ATOM 1006 O O . LYS A 1 124 ? -4.497 11.406 18.544 1.00 86.19 124 LYS A O 1
ATOM 1011 N N . GLU A 1 125 ? -4.350 12.773 20.304 1.00 90.06 125 GLU A N 1
ATOM 1012 C CA . GLU A 1 125 ? -5.708 12.524 20.805 1.00 90.06 125 GLU A CA 1
ATOM 1013 C C . GLU A 1 125 ? -6.798 13.053 19.859 1.00 90.06 125 GLU A C 1
ATOM 1015 O O . GLU A 1 125 ? -7.828 12.403 19.666 1.00 90.06 125 GLU A O 1
ATOM 1020 N N . SER A 1 126 ? -6.546 14.183 19.191 1.00 91.75 126 SER A N 1
ATOM 1021 C CA . SER A 1 126 ? -7.447 14.708 18.160 1.00 91.75 126 SER A CA 1
ATOM 1022 C C . SER A 1 126 ? -7.469 13.797 16.932 1.00 91.75 126 SER A C 1
ATOM 1024 O O . SER A 1 126 ? -8.544 13.480 16.431 1.00 91.75 126 SER A O 1
ATOM 1026 N N . ALA A 1 127 ? -6.304 13.312 16.486 1.00 91.62 127 ALA A N 1
ATOM 1027 C CA . ALA A 1 127 ? -6.211 12.351 15.384 1.00 91.62 127 ALA A CA 1
ATOM 1028 C C . ALA A 1 127 ? -6.987 11.053 15.681 1.00 91.62 127 ALA A C 1
ATOM 1030 O O . ALA A 1 127 ? -7.740 10.576 14.833 1.00 91.62 127 ALA A O 1
ATOM 1031 N N . ARG A 1 128 ? -6.885 10.534 16.912 1.00 93.31 128 ARG A N 1
ATOM 1032 C CA . ARG A 1 128 ? -7.674 9.378 17.372 1.00 93.31 128 ARG A CA 1
ATOM 1033 C C . ARG A 1 128 ? -9.169 9.653 17.364 1.00 93.31 128 ARG A C 1
ATOM 1035 O O . ARG A 1 128 ? -9.923 8.839 16.853 1.00 93.31 128 ARG A O 1
ATOM 1042 N N . SER A 1 129 ? -9.588 10.810 17.869 1.00 93.88 129 SER A N 1
ATOM 1043 C CA . SER A 1 129 ? -11.005 11.194 17.888 1.00 93.88 129 SER A CA 1
ATOM 1044 C C . SER A 1 129 ? -11.591 11.308 16.473 1.00 93.88 129 SER A C 1
ATOM 1046 O O . SER A 1 129 ? -12.733 10.914 16.248 1.00 93.88 129 SER A O 1
ATOM 1048 N N . ILE A 1 130 ? -10.804 11.798 15.506 1.00 93.25 130 ILE A N 1
ATOM 1049 C CA . ILE A 1 130 ? -11.179 11.828 14.082 1.00 93.25 130 ILE A CA 1
ATOM 1050 C C . ILE A 1 130 ? -11.336 10.405 13.537 1.00 93.25 130 ILE A C 1
ATOM 1052 O O . ILE A 1 130 ? -12.326 10.112 12.867 1.00 93.25 130 ILE A O 1
ATOM 1056 N N . ALA A 1 131 ? -10.375 9.525 13.831 1.00 94.69 131 ALA A N 1
ATOM 1057 C CA . ALA A 1 131 ? -10.421 8.138 13.388 1.00 94.69 131 ALA A CA 1
ATOM 1058 C C . ALA A 1 131 ? -11.642 7.393 13.959 1.00 94.69 131 ALA A C 1
ATOM 1060 O O . ALA A 1 131 ? -12.351 6.722 13.211 1.00 94.69 131 ALA A O 1
ATOM 1061 N N . ASP A 1 132 ? -11.927 7.574 15.250 1.00 94.00 132 ASP A N 1
ATOM 1062 C CA . ASP A 1 132 ? -13.074 6.979 15.943 1.00 94.00 132 ASP A CA 1
ATOM 1063 C C . ASP A 1 132 ? -14.397 7.461 15.341 1.00 94.00 132 ASP A C 1
ATOM 1065 O O . ASP A 1 132 ? -15.256 6.646 15.005 1.00 94.00 132 ASP A O 1
ATOM 1069 N N . GLY A 1 133 ? -14.540 8.778 15.143 1.00 93.81 133 GLY A N 1
ATOM 1070 C CA . GLY A 1 133 ? -15.734 9.368 14.537 1.00 93.81 133 GLY A CA 1
ATOM 1071 C C . GLY A 1 133 ? -15.995 8.840 13.126 1.00 93.81 133 GLY A C 1
ATOM 1072 O O . GLY A 1 133 ? -17.102 8.393 12.831 1.00 93.81 133 GLY A O 1
ATOM 1073 N N . ALA A 1 134 ? -14.968 8.805 12.275 1.00 93.31 134 ALA A N 1
ATOM 1074 C CA . ALA A 1 134 ? -15.096 8.288 10.914 1.00 93.31 134 ALA A CA 1
ATOM 1075 C C . ALA A 1 134 ? -15.374 6.770 10.875 1.00 93.31 134 ALA A C 1
ATOM 1077 O O . ALA A 1 134 ? -16.148 6.314 10.034 1.00 93.31 134 ALA A O 1
ATOM 1078 N N . MET A 1 135 ? -14.810 5.981 11.797 1.00 92.88 135 MET A N 1
ATOM 1079 C CA . MET A 1 135 ? -15.116 4.548 11.902 1.00 92.88 135 MET A CA 1
ATOM 1080 C C . MET A 1 135 ? -16.564 4.306 12.354 1.00 92.88 135 MET A C 1
ATOM 1082 O O . MET A 1 135 ? -17.235 3.415 11.833 1.00 92.88 135 MET A O 1
ATOM 1086 N N . MET A 1 136 ? -17.079 5.117 13.283 1.00 89.75 136 MET A N 1
ATOM 1087 C CA . MET A 1 136 ? -18.490 5.065 13.684 1.00 89.75 136 MET A CA 1
ATOM 1088 C C . MET A 1 136 ? -19.430 5.438 12.531 1.00 89.75 136 MET A C 1
ATOM 1090 O O . MET A 1 136 ? -20.466 4.795 12.350 1.00 89.75 136 MET A O 1
ATOM 1094 N N . GLU A 1 137 ? -19.073 6.445 11.729 1.00 90.19 137 GLU A N 1
ATOM 1095 C CA . GLU A 1 137 ? -19.822 6.798 10.518 1.00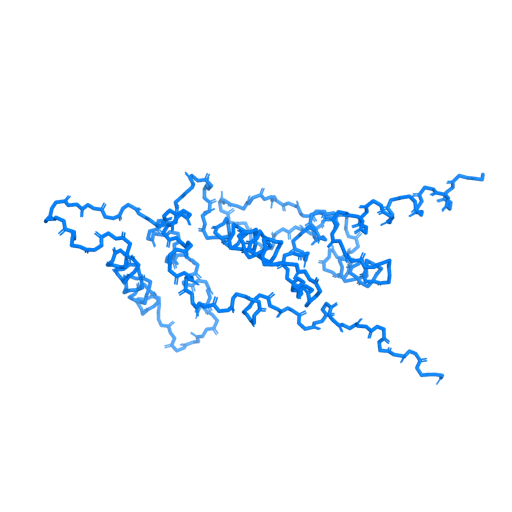 90.19 137 GLU A CA 1
ATOM 1096 C C . GLU A 1 137 ? -19.817 5.648 9.501 1.00 90.19 137 GLU A C 1
ATOM 1098 O O . GLU A 1 137 ? -20.878 5.278 8.995 1.00 90.19 137 GLU A O 1
ATOM 1103 N N . ALA A 1 138 ? -18.660 5.021 9.267 1.00 91.75 138 ALA A N 1
ATOM 1104 C CA . ALA A 1 138 ? -18.541 3.845 8.409 1.00 91.75 138 ALA A CA 1
ATOM 1105 C C . ALA A 1 138 ? -19.428 2.684 8.892 1.00 91.75 138 ALA A C 1
ATOM 1107 O O . ALA A 1 138 ? -20.166 2.102 8.094 1.00 91.75 138 ALA A O 1
ATOM 1108 N N . ALA A 1 139 ? -19.417 2.391 10.197 1.00 90.50 139 ALA A N 1
ATOM 1109 C CA . ALA A 1 139 ? -20.262 1.362 10.799 1.00 90.50 139 ALA A CA 1
ATOM 1110 C C . ALA A 1 139 ? -21.757 1.644 10.570 1.00 90.50 139 ALA A C 1
ATOM 1112 O O . ALA A 1 139 ? -22.496 0.757 10.144 1.00 90.50 139 ALA A O 1
ATOM 1113 N N . SER A 1 140 ? -22.186 2.893 10.783 1.00 87.81 140 SER A N 1
ATOM 1114 C CA . SER A 1 140 ? -23.571 3.336 10.572 1.00 87.81 140 SER A CA 1
ATOM 1115 C C . SER A 1 140 ? -24.023 3.163 9.117 1.00 87.81 140 SER A C 1
ATOM 1117 O O . SER A 1 140 ? -25.100 2.626 8.854 1.00 87.81 140 SER A O 1
ATOM 1119 N N . VAL A 1 141 ? -23.174 3.548 8.156 1.00 87.56 141 VAL A N 1
ATOM 1120 C CA . VAL A 1 141 ? -23.455 3.398 6.717 1.00 87.56 141 VAL A CA 1
ATOM 1121 C C . VAL A 1 141 ? -23.571 1.926 6.316 1.00 87.56 141 VAL A C 1
ATOM 1123 O O . VAL A 1 141 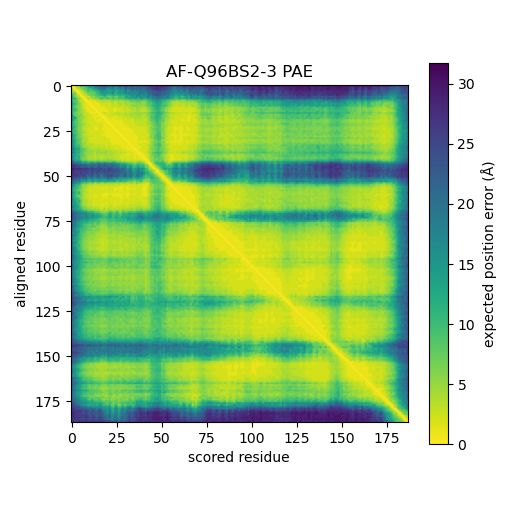? -24.429 1.569 5.508 1.00 87.56 141 VAL A O 1
ATOM 1126 N N . CYS A 1 142 ? -22.720 1.065 6.872 1.00 88.00 142 CYS A N 1
ATOM 1127 C CA . CYS A 1 142 ? -22.569 -0.304 6.385 1.00 88.00 142 CYS A CA 1
ATOM 1128 C C . CYS A 1 142 ? -23.492 -1.316 7.070 1.00 88.00 142 CYS A C 1
ATOM 1130 O O . CYS A 1 142 ? -23.952 -2.252 6.409 1.00 88.00 142 CYS A O 1
ATOM 1132 N N . MET A 1 143 ? -23.775 -1.120 8.362 1.00 83.06 143 MET A N 1
ATOM 1133 C CA . MET A 1 143 ? -24.592 -2.021 9.184 1.00 83.06 143 MET A CA 1
ATOM 1134 C C . MET A 1 143 ? -26.030 -1.521 9.386 1.00 83.06 143 MET A C 1
ATOM 1136 O O . MET A 1 143 ? -26.894 -2.299 9.788 1.00 83.06 143 MET A O 1
ATOM 1140 N N . GLY A 1 144 ? -26.323 -0.248 9.100 1.00 78.50 144 GLY A N 1
ATOM 1141 C CA . GLY A 1 144 ? -27.636 0.332 9.373 1.00 78.50 144 GLY A CA 1
ATOM 1142 C C . GLY A 1 144 ? -27.930 0.381 10.877 1.00 78.50 144 GLY A C 1
ATOM 1143 O O . GLY A 1 144 ? -27.175 0.974 11.644 1.00 78.50 144 GLY A O 1
ATOM 1144 N N . GLN A 1 145 ? -2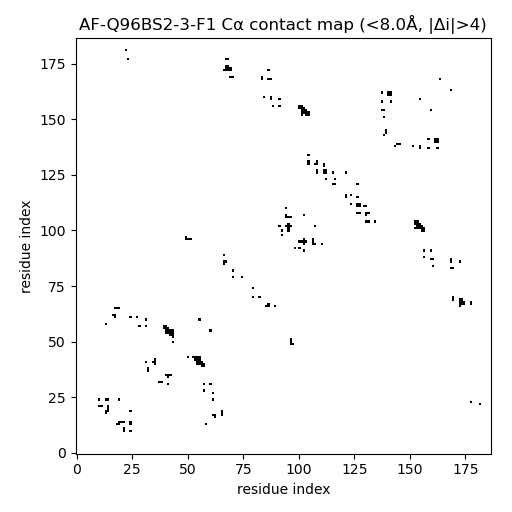9.044 -0.218 11.313 1.00 70.94 145 GLN A N 1
ATOM 1145 C CA . GLN A 1 145 ? -29.362 -0.331 12.741 1.00 70.94 145 GLN A CA 1
ATOM 1146 C C . GLN A 1 145 ? -28.535 -1.459 13.367 1.00 70.94 145 GLN A C 1
ATOM 1148 O O . GLN A 1 145 ? -28.873 -2.628 13.217 1.00 70.94 145 GLN A O 1
ATOM 1153 N N . MET A 1 146 ? -27.454 -1.101 14.062 1.00 72.25 146 MET A N 1
ATOM 1154 C CA . MET A 1 146 ? -26.681 -2.058 14.854 1.00 72.25 146 MET A CA 1
ATOM 1155 C C . MET A 1 146 ? -27.486 -2.518 16.070 1.00 72.25 146 MET A C 1
ATOM 1157 O O . MET A 1 146 ? -28.060 -1.698 16.793 1.00 72.25 146 MET A O 1
ATOM 1161 N N . GLU A 1 147 ? -27.488 -3.826 16.316 1.00 76.38 147 GLU A N 1
ATOM 1162 C CA . GLU A 1 147 ? -28.016 -4.378 17.563 1.00 76.38 147 GLU A CA 1
ATOM 1163 C C . GLU A 1 147 ? -27.120 -3.975 18.752 1.00 76.38 147 GLU A C 1
ATOM 1165 O O . GLU A 1 147 ? -25.917 -3.780 18.566 1.00 76.38 147 GLU A O 1
ATOM 1170 N N . PRO A 1 148 ? -27.655 -3.883 19.986 1.00 75.25 148 PRO A N 1
ATOM 1171 C CA . PRO A 1 148 ? -26.905 -3.398 21.152 1.00 75.25 148 PRO A CA 1
ATOM 1172 C C . PRO A 1 148 ? -25.591 -4.139 21.448 1.00 75.25 148 PRO A C 1
ATOM 1174 O O . PRO A 1 148 ? -24.669 -3.538 21.994 1.00 75.25 148 PRO A O 1
ATOM 1177 N N . ASP A 1 149 ? -25.506 -5.420 21.079 1.00 81.31 149 ASP A N 1
ATOM 1178 C CA . ASP A 1 149 ? -24.337 -6.282 21.309 1.00 81.31 149 ASP A CA 1
ATOM 1179 C C . ASP A 1 149 ? -23.479 -6.485 20.047 1.00 81.31 149 ASP A C 1
ATOM 1181 O O . ASP A 1 149 ? -22.475 -7.202 20.075 1.00 81.31 149 ASP A O 1
ATOM 1185 N N . GLN A 1 150 ? -23.870 -5.892 18.915 1.00 79.00 150 GLN A N 1
ATOM 1186 C CA . GLN A 1 150 ? -23.136 -6.042 17.668 1.00 79.00 150 GLN A CA 1
ATOM 1187 C C . GLN A 1 150 ? -21.897 -5.144 17.687 1.00 79.00 150 GLN A C 1
ATOM 1189 O O . GLN A 1 150 ? -21.989 -3.924 17.797 1.00 79.00 150 GLN A O 1
ATOM 1194 N N . VAL A 1 151 ? -20.723 -5.754 17.544 1.00 82.31 151 VAL A N 1
ATOM 1195 C CA . VAL A 1 151 ? -19.451 -5.036 17.441 1.00 82.31 151 VAL A CA 1
ATOM 1196 C C . VAL A 1 151 ? -19.080 -4.907 15.969 1.00 82.31 151 VAL A C 1
ATOM 1198 O O . VAL A 1 151 ? -19.077 -5.891 15.231 1.00 82.31 151 VAL A O 1
ATOM 1201 N N . TYR A 1 152 ? -18.767 -3.689 15.530 1.00 87.19 152 TYR A N 1
ATOM 1202 C CA . TYR A 1 152 ? -18.198 -3.466 14.205 1.00 87.19 152 TYR A CA 1
ATOM 1203 C C . TYR A 1 152 ? -16.699 -3.771 14.258 1.00 87.19 152 TYR A C 1
ATOM 1205 O O . TYR A 1 152 ? -15.917 -2.973 14.768 1.00 87.19 152 TYR A O 1
ATOM 1213 N N . GLU A 1 153 ? -16.314 -4.960 13.793 1.00 90.38 153 GLU A N 1
ATOM 1214 C CA . GLU A 1 153 ? -14.927 -5.451 13.873 1.00 90.38 153 GLU A CA 1
ATOM 1215 C C . GLU A 1 153 ? -13.961 -4.667 12.972 1.00 90.38 153 GLU A C 1
ATOM 1217 O O . GLU A 1 153 ? -12.767 -4.595 13.250 1.00 90.38 153 GLU A O 1
ATOM 1222 N N . GLY A 1 154 ? -14.476 -4.048 11.911 1.00 93.81 154 GLY A N 1
ATOM 1223 C CA . GLY A 1 154 ? -13.694 -3.282 10.952 1.00 93.81 154 GLY A CA 1
ATOM 1224 C C . GLY A 1 154 ? -14.415 -3.157 9.617 1.00 93.81 154 GLY A C 1
ATOM 1225 O O . GLY A 1 154 ? -15.459 -3.774 9.393 1.00 93.81 154 GLY A O 1
ATOM 1226 N N . ILE A 1 155 ? -13.842 -2.357 8.725 1.00 94.94 155 ILE A N 1
ATOM 1227 C CA . ILE A 1 155 ? -14.378 -2.111 7.386 1.00 94.94 155 ILE A CA 1
ATOM 1228 C C . ILE A 1 155 ? -13.937 -3.255 6.476 1.00 94.94 155 ILE A C 1
ATOM 1230 O O . ILE A 1 155 ? -12.743 -3.427 6.238 1.00 94.94 155 ILE A O 1
ATOM 1234 N N . THR A 1 156 ? -14.884 -4.034 5.950 1.00 95.31 156 THR A N 1
ATOM 1235 C CA . THR A 1 156 ? -14.583 -5.019 4.897 1.00 95.31 156 THR A CA 1
ATOM 1236 C C . THR A 1 156 ? -14.429 -4.338 3.538 1.00 95.31 156 THR A C 1
ATOM 1238 O O . THR A 1 156 ? -14.844 -3.193 3.355 1.00 95.31 156 THR A O 1
ATOM 1241 N N . PHE A 1 157 ? -13.899 -5.039 2.533 1.00 95.25 157 PHE A N 1
ATOM 1242 C CA . PHE A 1 157 ? -13.829 -4.470 1.183 1.00 95.25 157 PHE A CA 1
ATOM 1243 C C . PHE A 1 157 ? -15.213 -4.091 0.617 1.00 95.25 157 PHE A C 1
ATOM 1245 O O . PHE A 1 157 ? -15.342 -3.069 -0.048 1.00 95.25 157 PHE A O 1
ATOM 1252 N N . GLU A 1 158 ? -16.265 -4.859 0.918 1.00 93.62 158 GLU A N 1
ATOM 1253 C CA . GLU A 1 158 ? -17.635 -4.529 0.494 1.00 93.62 158 GLU A CA 1
ATOM 1254 C C . GLU A 1 158 ? -18.166 -3.268 1.193 1.00 93.62 158 GLU A C 1
ATOM 1256 O O . GLU A 1 158 ? -18.836 -2.443 0.572 1.00 93.62 158 GLU A O 1
ATOM 1261 N N . ASP A 1 159 ? -17.825 -3.075 2.466 1.00 94.00 159 ASP A N 1
ATOM 1262 C CA . ASP A 1 159 ? -18.141 -1.849 3.205 1.00 94.00 159 ASP A CA 1
ATOM 1263 C C . ASP A 1 159 ? -17.379 -0.652 2.628 1.00 94.00 159 ASP A C 1
ATOM 1265 O O . ASP A 1 159 ? -17.953 0.415 2.416 1.00 94.00 159 ASP A O 1
ATOM 1269 N N . PHE A 1 160 ? -16.110 -0.850 2.267 1.00 92.94 160 PHE A N 1
ATOM 1270 C CA . PHE A 1 160 ? -15.292 0.158 1.601 1.00 92.94 160 PHE A CA 1
ATOM 1271 C C . PHE A 1 160 ? -15.911 0.596 0.264 1.00 92.94 160 PHE A C 1
ATOM 1273 O O . PHE A 1 160 ? -16.015 1.794 0.005 1.00 92.94 160 PHE A O 1
ATOM 1280 N N . LEU A 1 161 ? -16.406 -0.343 -0.554 1.00 92.62 161 LEU A N 1
ATOM 1281 C CA . LEU A 1 161 ? -17.125 -0.018 -1.794 1.00 92.62 161 LEU A CA 1
ATOM 1282 C C . LEU A 1 161 ? -18.391 0.815 -1.532 1.00 92.62 161 LEU A C 1
ATOM 1284 O O . LEU A 1 161 ? -18.641 1.776 -2.260 1.00 92.62 161 LEU A O 1
ATOM 1288 N N . LYS A 1 162 ? -19.167 0.494 -0.485 1.00 91.69 162 LYS A N 1
ATOM 1289 C CA . LYS A 1 162 ? -20.358 1.276 -0.099 1.00 91.69 162 LYS A CA 1
ATOM 1290 C C . LYS A 1 162 ? -19.995 2.689 0.354 1.00 91.69 162 LYS A C 1
ATOM 1292 O O . LYS A 1 162 ? -20.652 3.640 -0.053 1.00 91.69 162 LYS A O 1
ATOM 1297 N N . ILE A 1 163 ? -18.952 2.839 1.172 1.00 90.00 163 ILE A N 1
ATOM 1298 C CA . ILE A 1 163 ? -18.499 4.144 1.687 1.00 90.00 163 ILE A CA 1
ATOM 1299 C C . ILE A 1 163 ? -18.051 5.057 0.540 1.00 90.00 163 ILE A C 1
ATOM 1301 O O . ILE A 1 163 ? -18.315 6.257 0.558 1.00 90.00 163 ILE A O 1
ATOM 1305 N N . TRP A 1 164 ? -17.404 4.488 -0.478 1.00 89.88 164 TRP A N 1
ATOM 1306 C CA . TRP A 1 164 ? -16.962 5.220 -1.664 1.00 89.88 164 TRP A CA 1
ATOM 1307 C C . TRP A 1 164 ? -18.049 5.389 -2.734 1.00 89.88 164 TRP A C 1
ATOM 1309 O O . TRP A 1 164 ? -17.805 6.034 -3.757 1.00 89.88 164 TRP A O 1
ATOM 1319 N N . GLN A 1 165 ? -19.262 4.873 -2.513 1.00 86.50 165 GLN A N 1
ATOM 1320 C CA . GLN A 1 165 ? -20.362 5.020 -3.458 1.00 86.50 165 GLN A CA 1
ATOM 1321 C C . GLN A 1 165 ? -20.737 6.504 -3.617 1.00 86.50 165 GLN A C 1
ATOM 1323 O O . GLN A 1 165 ? -21.149 7.173 -2.674 1.00 86.50 165 GLN A O 1
ATOM 1328 N N . GLY A 1 166 ? -20.603 7.025 -4.839 1.00 82.94 166 GLY A N 1
ATOM 1329 C CA . GLY A 1 166 ? -20.876 8.432 -5.159 1.00 82.94 166 GLY A CA 1
ATOM 1330 C C . GLY A 1 166 ? -19.686 9.379 -4.971 1.00 82.94 166 GLY A C 1
ATOM 1331 O O . GLY A 1 166 ? -19.813 10.569 -5.264 1.00 82.94 166 GLY A O 1
ATOM 1332 N N . ILE A 1 167 ? -18.526 8.874 -4.537 1.00 86.31 167 ILE A N 1
ATOM 1333 C CA . ILE A 1 167 ? -17.268 9.622 -4.561 1.00 86.31 167 ILE A CA 1
ATOM 1334 C C . ILE A 1 167 ? -16.518 9.257 -5.842 1.00 86.31 167 ILE A C 1
ATOM 1336 O O . ILE A 1 167 ? -16.210 8.096 -6.088 1.00 86.31 167 ILE A O 1
ATOM 1340 N N . ASP A 1 168 ? -16.195 10.267 -6.646 1.00 84.50 168 ASP A N 1
ATOM 1341 C CA . ASP A 1 168 ? -15.372 10.113 -7.846 1.00 84.50 168 ASP A CA 1
ATOM 1342 C C . ASP A 1 168 ? -13.917 9.817 -7.435 1.00 84.50 168 ASP A C 1
ATOM 1344 O O . ASP A 1 168 ? -13.138 10.724 -7.112 1.00 84.50 168 ASP A O 1
ATOM 1348 N N . ILE A 1 169 ? -13.573 8.526 -7.386 1.00 85.81 169 ILE A N 1
ATOM 1349 C CA . ILE A 1 169 ? -12.237 8.048 -7.019 1.00 85.81 169 ILE A CA 1
ATOM 1350 C C . ILE A 1 169 ? -11.184 8.499 -8.034 1.00 85.81 169 ILE A C 1
ATOM 1352 O O . ILE A 1 169 ? -10.024 8.687 -7.671 1.00 85.81 169 ILE A O 1
ATOM 1356 N N . GLU A 1 170 ? -1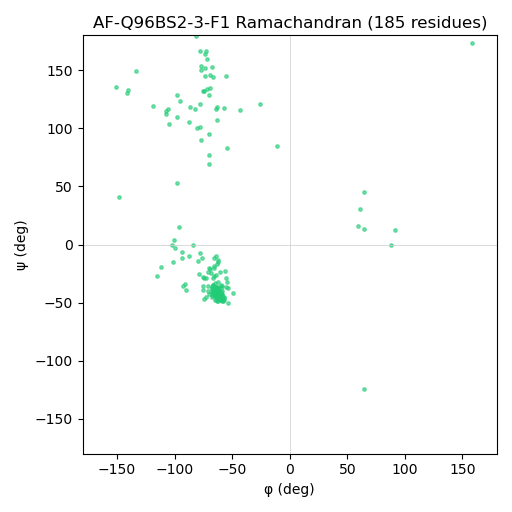1.565 8.741 -9.286 1.00 77.31 170 GLU A N 1
ATOM 1357 C CA . GLU A 1 170 ? -10.666 9.169 -10.353 1.00 77.31 170 GLU A CA 1
ATOM 1358 C C . GLU A 1 170 ? -10.102 10.558 -10.095 1.00 77.31 170 GLU A C 1
ATOM 1360 O O . GLU A 1 170 ? -8.910 10.793 -10.299 1.00 77.31 170 GLU A O 1
ATOM 1365 N N . THR A 1 171 ? -10.931 11.463 -9.574 1.00 79.19 171 THR A N 1
ATOM 1366 C CA . THR A 1 171 ? -10.472 12.799 -9.171 1.00 79.19 171 THR A CA 1
ATOM 1367 C C . THR A 1 171 ? -9.603 12.775 -7.912 1.00 79.19 171 THR A C 1
ATOM 1369 O O . THR A 1 171 ? -8.816 13.701 -7.698 1.00 79.19 171 THR A O 1
ATOM 1372 N N . LYS A 1 172 ? -9.728 11.739 -7.068 1.00 84.06 172 LYS A N 1
ATOM 1373 C CA . LYS A 1 172 ? -8.973 11.595 -5.810 1.00 84.06 172 LYS A CA 1
ATOM 1374 C C . LYS A 1 172 ? -7.649 10.855 -5.995 1.00 84.06 172 LYS A C 1
ATOM 1376 O O . LYS A 1 172 ? -6.649 11.260 -5.409 1.00 84.06 172 LYS A O 1
ATOM 1381 N N . MET A 1 173 ? -7.619 9.819 -6.830 1.00 81.94 173 MET A N 1
ATOM 1382 C CA . MET A 1 173 ? -6.435 9.019 -7.160 1.00 81.94 173 MET A CA 1
ATOM 1383 C C . MET A 1 173 ? -5.803 9.468 -8.480 1.00 81.94 173 MET A C 1
ATOM 1385 O O . MET A 1 173 ? -5.566 8.664 -9.384 1.00 81.94 173 MET A O 1
ATOM 1389 N N . HIS A 1 174 ? -5.518 10.768 -8.580 1.00 77.44 174 HIS A N 1
ATOM 1390 C CA . HIS A 1 174 ? -4.853 11.361 -9.737 1.00 77.44 174 HIS A CA 1
ATOM 1391 C C . HIS A 1 174 ? -3.527 11.999 -9.345 1.00 77.44 174 HIS A C 1
ATOM 1393 O O . HIS A 1 174 ? -3.468 12.962 -8.579 1.00 77.44 174 HIS A O 1
ATOM 1399 N N . VAL A 1 175 ? -2.446 11.490 -9.927 1.00 73.56 175 VAL A N 1
ATOM 1400 C CA . VAL A 1 175 ? -1.111 12.050 -9.742 1.00 73.56 175 VAL A CA 1
ATOM 1401 C C . VAL A 1 175 ? -0.720 12.819 -10.999 1.00 73.56 175 VAL A C 1
ATOM 1403 O O . VAL A 1 175 ? -0.346 12.242 -12.017 1.00 73.56 175 VAL A O 1
ATOM 1406 N N . ARG A 1 176 ? -0.784 14.154 -10.924 1.00 69.56 176 ARG A N 1
ATOM 1407 C CA . ARG A 1 176 ? -0.602 15.050 -12.083 1.00 69.56 176 ARG A CA 1
ATOM 1408 C C . ARG A 1 176 ? 0.698 14.836 -12.859 1.00 69.56 176 ARG A C 1
ATOM 1410 O O . ARG A 1 176 ? 0.700 15.035 -14.067 1.00 69.56 176 ARG A O 1
ATOM 1417 N N . PHE A 1 177 ? 1.790 14.436 -12.202 1.00 68.56 177 PHE A N 1
ATOM 1418 C CA . PHE A 1 177 ? 3.065 14.237 -12.899 1.00 68.56 177 PHE A CA 1
ATOM 1419 C C . PHE A 1 177 ? 3.066 13.019 -13.833 1.00 68.56 177 PHE A C 1
ATOM 1421 O O . PHE A 1 177 ? 3.875 12.986 -14.751 1.00 68.56 177 PHE A O 1
ATOM 1428 N N . LEU A 1 178 ? 2.155 12.053 -13.648 1.00 59.84 178 LEU A N 1
ATOM 1429 C CA . LEU A 1 178 ? 1.996 10.918 -14.569 1.00 59.84 178 LEU A CA 1
ATOM 1430 C C . LEU A 1 178 ? 1.428 11.346 -15.930 1.00 59.84 178 LEU A C 1
ATOM 1432 O O . LEU A 1 178 ? 1.627 10.654 -1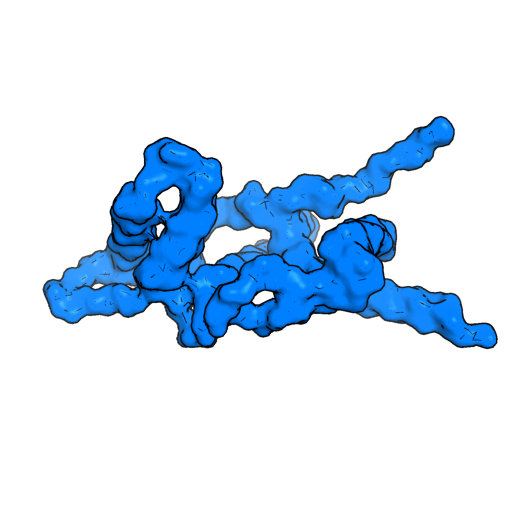6.927 1.00 59.84 178 LEU A O 1
ATOM 1436 N N . ASN A 1 179 ? 0.766 12.506 -15.966 1.00 55.28 179 ASN A N 1
ATOM 1437 C CA . ASN A 1 179 ? 0.181 13.106 -17.161 1.00 55.28 179 ASN A CA 1
ATOM 1438 C C . ASN A 1 179 ? 1.101 14.142 -17.816 1.00 55.28 179 ASN A C 1
ATOM 1440 O O . ASN A 1 179 ? 0.630 14.916 -18.646 1.00 55.28 179 ASN A O 1
ATOM 1444 N N . MET A 1 180 ? 2.395 14.192 -17.473 1.00 45.97 180 MET A N 1
ATOM 1445 C CA . MET A 1 180 ? 3.345 14.874 -18.351 1.00 45.97 180 MET A CA 1
ATOM 1446 C C . MET A 1 180 ? 3.522 14.029 -19.620 1.00 45.97 180 MET A C 1
ATOM 1448 O O . MET A 1 180 ? 4.528 13.346 -19.800 1.00 45.97 180 MET A O 1
ATOM 1452 N N . GLU A 1 181 ? 2.525 14.104 -20.513 1.00 44.41 181 GLU A N 1
ATOM 1453 C CA . GLU A 1 181 ? 2.785 14.078 -21.948 1.00 44.41 181 GLU A CA 1
ATOM 1454 C C . GLU A 1 181 ? 3.977 14.993 -22.157 1.00 44.41 181 GLU A C 1
ATOM 1456 O O . GLU A 1 181 ? 3.920 16.168 -21.791 1.00 44.41 181 GLU A O 1
ATOM 1461 N N . THR A 1 182 ? 5.066 14.383 -22.611 1.00 38.84 182 THR A N 1
ATOM 1462 C CA . THR A 1 182 ? 6.328 14.955 -23.053 1.00 38.84 182 THR A CA 1
ATOM 1463 C C . THR A 1 182 ? 6.222 16.468 -23.202 1.00 38.84 182 THR A C 1
ATOM 1465 O O . THR A 1 182 ? 5.928 16.961 -24.291 1.00 38.84 182 THR A O 1
ATOM 1468 N N . MET A 1 183 ? 6.400 17.226 -22.104 1.00 34.84 183 MET A N 1
ATOM 1469 C CA . MET A 1 183 ? 6.485 18.673 -22.233 1.00 34.84 183 MET A CA 1
ATOM 1470 C C . MET A 1 183 ? 7.724 18.890 -23.071 1.00 34.84 183 MET A C 1
ATOM 1472 O O . MET A 1 183 ? 8.841 18.610 -22.633 1.00 34.84 183 MET A O 1
ATOM 1476 N N . ALA A 1 184 ? 7.441 19.273 -24.309 1.00 34.41 184 ALA A N 1
ATOM 1477 C CA . ALA A 1 184 ? 8.349 19.534 -25.386 1.00 34.41 184 ALA A CA 1
ATOM 1478 C C . ALA A 1 184 ? 9.730 19.945 -24.868 1.00 34.41 184 ALA A C 1
ATOM 1480 O O . ALA A 1 184 ? 9.889 20.979 -24.214 1.00 34.41 184 ALA A O 1
ATOM 1481 N N . LEU A 1 185 ? 10.739 19.161 -25.250 1.00 32.09 185 LEU A N 1
ATOM 1482 C CA . LEU A 1 185 ? 12.018 19.735 -25.641 1.00 32.09 185 LEU A CA 1
ATOM 1483 C C . LEU A 1 185 ? 11.714 20.754 -26.749 1.00 32.09 185 LEU A C 1
ATOM 1485 O O . LEU A 1 185 ? 11.741 20.446 -27.938 1.00 32.09 185 LEU A O 1
ATOM 1489 N N . CYS A 1 186 ? 11.332 21.963 -26.347 1.00 35.81 186 CYS A N 1
ATOM 1490 C CA . CYS A 1 186 ? 11.498 23.134 -27.178 1.00 35.81 186 CYS A CA 1
ATOM 1491 C C . CYS A 1 186 ? 13.009 23.298 -27.355 1.00 35.81 186 CYS A C 1
ATOM 1493 O O . CYS A 1 186 ? 13.718 23.425 -26.359 1.00 35.81 186 CYS A O 1
ATOM 1495 N N . HIS A 1 187 ? 13.431 23.182 -28.615 1.00 34.38 187 HIS A N 1
ATOM 1496 C CA . HIS A 1 187 ? 14.733 23.512 -29.204 1.00 34.38 187 HIS A CA 1
ATOM 1497 C C . HIS A 1 187 ? 15.770 24.223 -28.324 1.00 34.38 187 HIS A C 1
ATOM 1499 O O . HIS A 1 187 ? 15.444 25.288 -27.753 1.00 34.38 187 HIS A O 1
#

Sequence (187 aa):
MGAAHSASEEVRELEGKTGFSSDQIEQLHRRFKQLSGDQPTIRNLRKGPSGLADEINFEDFLTIMSYFRPIDTTMDEEQVELSRKEKLRFLFHMYDSDSDGRITLEEYRNVVEELLSGNPHIEKESARSIADGAMMEAASVCMGQMEPDQVYEGITFEDFLKIWQGIDIETKMHVRFLNMETMALCH

pLDDT: mean 82.89, std 14.5, range [32.09, 95.31]

Solvent-accessible surface area (backbone atoms only — not comparable to full-atom values): 11083 Å² total; per-residue (Å²): 143,59,69,74,61,52,57,55,49,55,49,52,52,49,25,72,74,44,70,43,52,68,70,53,48,52,54,50,49,56,50,48,34,67,73,26,69,72,42,83,36,34,62,56,90,64,92,56,100,54,61,98,52,73,55,43,39,66,67,54,48,46,54,60,53,35,58,31,49,73,78,65,89,85,56,53,73,69,58,48,51,50,52,50,52,51,38,51,48,53,53,46,56,70,45,17,56,85,68,83,64,43,34,30,69,67,43,46,27,54,52,42,38,58,73,41,64,83,40,93,86,55,52,71,69,56,32,43,52,52,38,53,52,52,50,53,51,49,45,44,73,64,60,54,82,70,56,98,85,63,75,82,77,45,46,35,66,71,42,50,54,58,72,46,60,92,56,68,57,60,81,69,41,54,50,73,77,80,67,60,66,76,76,68,86,72,127

Foldseek 3Di:
DPDVVVVVVVLVVLCVQQVADSVLLVVLVVVQCVQCVNDQWRADPDPDVFDPDRTQGSSNSSNLVSLLDFDDPPDDPVVVVVSVLVNLVSVQCVQVRNPPQFRALVSQLVVQCVVCVVPPPADSVNSSVVSVVVFVVLCCQQVPDDDPPDDDRGQGSVSSCSVCVPPPVSVVSHDVVSPPPPPDPPD

Nearest PDB structures (foldseek):
  3upz-assembly1_A  TM=3.824E-01  e=2.223E+00  Toxoplasma gondii
  3i7c-assembly1_A  TM=3.535E-01  e=2.624E+00  Toxoplasma gondii